Protein AF-A0AAD5SAJ4-F1 (afdb_monomer_lite)

Radius of gyration: 24.97 Å; chains: 1; bounding box: 48×43×78 Å

Organism: NCBI:txid64517

Structure (mmCIF, N/CA/C/O backbone):
data_AF-A0AAD5SAJ4-F1
#
_entry.id   AF-A0AAD5SAJ4-F1
#
loop_
_atom_site.group_PDB
_atom_site.id
_atom_site.type_symbol
_atom_site.label_atom_id
_atom_site.label_alt_id
_atom_site.label_comp_id
_atom_site.label_asym_id
_atom_site.label_entity_id
_atom_site.label_seq_id
_atom_site.pdbx_PDB_ins_code
_atom_site.Cartn_x
_atom_site.Cartn_y
_atom_site.Cartn_z
_atom_site.occupancy
_atom_site.B_iso_or_equiv
_atom_site.auth_seq_id
_atom_site.auth_comp_id
_atom_site.auth_asym_id
_atom_site.auth_atom_id
_atom_site.pdbx_PDB_model_num
ATOM 1 N N . ILE A 1 1 ? -17.445 14.679 23.478 1.00 58.97 1 ILE A N 1
ATOM 2 C CA . ILE A 1 1 ? -16.283 13.967 22.905 1.00 58.97 1 ILE A CA 1
ATOM 3 C C . ILE A 1 1 ? -15.041 14.657 23.450 1.00 58.97 1 ILE A C 1
ATOM 5 O O . ILE A 1 1 ? -14.960 15.868 23.311 1.00 58.97 1 ILE A O 1
ATOM 9 N N . HIS A 1 2 ? -14.178 13.936 24.166 1.00 66.56 2 HIS A N 1
ATOM 10 C CA . HIS A 1 2 ? -12.975 14.497 24.807 1.00 66.56 2 HIS A CA 1
ATOM 11 C C . HIS A 1 2 ? -11.672 13.941 24.206 1.00 66.56 2 HIS A C 1
ATOM 13 O O . HIS A 1 2 ? -10.620 14.553 24.360 1.00 66.56 2 HIS A O 1
ATOM 19 N N . THR A 1 3 ? -11.752 12.827 23.471 1.00 73.56 3 THR A N 1
ATOM 20 C CA . THR A 1 3 ? -10.596 12.125 22.908 1.00 73.56 3 THR A CA 1
ATOM 21 C C . THR A 1 3 ? -10.865 11.754 21.453 1.00 73.56 3 THR A C 1
ATOM 23 O O . THR A 1 3 ? -11.932 11.222 21.146 1.00 73.56 3 THR A O 1
ATOM 26 N N . PHE A 1 4 ? -9.896 12.020 20.580 1.00 74.31 4 PHE A N 1
ATOM 27 C CA . PHE A 1 4 ? -9.856 11.594 19.184 1.00 74.31 4 PHE A CA 1
ATOM 28 C C . PHE A 1 4 ? -8.798 10.522 18.997 1.00 74.31 4 PHE A C 1
ATOM 30 O O . PHE A 1 4 ? -7.681 10.661 19.489 1.00 74.31 4 PHE A O 1
ATOM 37 N N . LEU A 1 5 ? -9.146 9.482 18.249 1.00 76.75 5 LEU A N 1
ATOM 38 C CA . LEU A 1 5 ? -8.196 8.497 17.755 1.00 76.75 5 LEU A CA 1
ATOM 39 C C . LEU A 1 5 ? -7.930 8.814 16.288 1.00 76.75 5 LEU A C 1
ATOM 41 O O . LEU A 1 5 ? -8.859 8.810 15.480 1.00 76.75 5 LEU A O 1
ATOM 45 N N . LEU A 1 6 ? -6.683 9.125 15.955 1.00 78.38 6 LEU A N 1
ATOM 46 C CA . LEU A 1 6 ? -6.290 9.455 14.591 1.00 78.38 6 LEU A CA 1
ATOM 47 C C . LEU A 1 6 ? -5.577 8.257 13.963 1.00 78.38 6 LEU A C 1
ATOM 49 O O . LEU A 1 6 ? -4.628 7.730 14.543 1.00 78.38 6 LEU A O 1
ATOM 53 N N . THR A 1 7 ? -6.030 7.838 12.777 1.00 79.19 7 THR A N 1
ATOM 54 C CA . THR A 1 7 ? -5.381 6.752 12.027 1.00 79.19 7 THR A CA 1
ATOM 55 C C . THR A 1 7 ? -4.046 7.214 11.458 1.00 79.19 7 THR A C 1
ATOM 57 O O . THR A 1 7 ? -3.067 6.504 11.609 1.00 79.19 7 THR A O 1
ATOM 60 N N . HIS A 1 8 ? -3.992 8.390 10.829 1.00 76.69 8 HIS A N 1
ATOM 61 C CA . HIS A 1 8 ? -2.785 8.986 10.251 1.00 76.69 8 HIS A CA 1
ATOM 62 C C . HIS A 1 8 ? -3.009 10.470 9.916 1.00 76.69 8 HIS A C 1
ATOM 64 O O . HIS A 1 8 ? -4.127 10.984 10.016 1.00 76.69 8 HIS A O 1
ATOM 70 N N . TRP A 1 9 ? -1.954 11.146 9.457 1.00 69.94 9 TRP A N 1
ATOM 71 C CA . TRP A 1 9 ? -2.056 12.424 8.753 1.00 69.94 9 TRP A CA 1
ATOM 72 C C . TRP A 1 9 ? -1.042 12.528 7.601 1.00 69.94 9 TRP A C 1
ATOM 74 O O . TRP A 1 9 ? -0.062 11.781 7.541 1.00 69.94 9 TRP A O 1
ATOM 84 N N . HIS A 1 10 ? -1.265 13.469 6.684 1.00 63.59 10 HIS A N 1
ATOM 85 C CA . HIS A 1 10 ? -0.324 13.781 5.608 1.00 63.59 10 HIS A CA 1
ATOM 86 C C . HIS A 1 10 ? 0.378 15.118 5.858 1.00 63.59 10 HIS A C 1
ATOM 88 O O . HIS A 1 10 ? -0.249 16.089 6.289 1.00 63.59 10 HIS A O 1
ATOM 94 N N . GLU A 1 11 ? 1.665 15.176 5.518 1.00 52.91 11 GLU A N 1
ATOM 95 C CA . GLU A 1 11 ? 2.401 16.431 5.357 1.00 52.91 11 GLU A CA 1
ATOM 96 C C . GLU A 1 11 ? 1.886 17.126 4.082 1.00 52.91 11 GLU A C 1
ATOM 98 O O . GLU A 1 11 ? 1.859 16.541 2.997 1.00 52.91 11 GLU A O 1
ATOM 103 N N . GLY A 1 12 ? 1.369 18.349 4.209 1.00 43.25 12 GLY A N 1
ATOM 104 C CA . GLY A 1 12 ? 0.718 19.044 3.099 1.00 43.25 12 GLY A CA 1
ATOM 105 C C . GLY A 1 12 ? 1.723 19.612 2.096 1.00 43.25 12 GLY A C 1
ATOM 106 O O . GLY A 1 12 ? 2.459 20.537 2.421 1.00 43.25 12 GLY A O 1
ATOM 107 N N . VAL A 1 13 ? 1.689 19.161 0.839 1.00 32.97 13 VAL A N 1
ATOM 108 C CA . VAL A 1 13 ? 2.261 19.928 -0.284 1.00 32.97 13 VAL A CA 1
ATOM 109 C C . VAL A 1 13 ? 1.241 20.978 -0.698 1.00 32.97 13 VAL A C 1
ATOM 111 O O . VAL A 1 13 ? 0.397 20.719 -1.548 1.00 32.97 13 VAL A O 1
ATOM 114 N N . MET A 1 14 ? 1.278 22.122 -0.008 1.00 31.77 14 MET A N 1
ATOM 115 C CA . MET A 1 14 ? 0.859 23.464 -0.450 1.00 31.77 14 MET A CA 1
ATOM 116 C C . MET A 1 14 ? 0.796 24.390 0.775 1.00 31.77 14 MET A C 1
ATOM 118 O O . MET A 1 14 ? -0.250 24.550 1.395 1.00 31.77 14 MET A O 1
ATOM 122 N N . SER A 1 15 ? 1.911 25.037 1.122 1.00 30.31 15 SER A N 1
ATOM 123 C CA . SER A 1 15 ? 1.937 26.096 2.138 1.00 30.31 15 SER A CA 1
ATOM 124 C C . SER A 1 15 ? 2.431 27.416 1.539 1.00 30.31 15 SER A C 1
ATOM 126 O O . SER A 1 15 ? 3.562 27.843 1.755 1.00 30.31 15 SER A O 1
ATOM 128 N N . THR A 1 16 ? 1.563 28.100 0.795 1.00 29.91 16 THR A N 1
ATOM 129 C CA . THR A 1 16 ? 1.601 29.577 0.737 1.00 29.91 16 THR A CA 1
ATOM 130 C C . THR A 1 16 ? 0.361 30.220 1.358 1.00 29.91 16 THR A C 1
ATOM 132 O O . THR A 1 16 ? 0.212 31.434 1.314 1.00 29.91 16 THR A O 1
ATOM 135 N N . ALA A 1 17 ? -0.503 29.439 2.008 1.00 30.20 17 ALA A N 1
ATOM 136 C CA . ALA A 1 17 ? -1.511 29.936 2.937 1.00 30.20 17 ALA A CA 1
ATOM 137 C C . ALA A 1 17 ? -1.818 28.813 3.938 1.00 30.20 17 ALA A C 1
ATOM 139 O O . ALA A 1 17 ? -2.090 27.694 3.519 1.00 30.20 17 ALA A O 1
ATOM 140 N N . GLY A 1 18 ? -1.677 29.093 5.236 1.00 34.75 18 GLY A N 1
ATOM 141 C CA . GLY A 1 18 ? -1.646 28.108 6.321 1.00 34.75 18 GLY A CA 1
ATOM 142 C C . GLY A 1 18 ? -2.677 26.977 6.228 1.00 34.75 18 GLY A C 1
ATOM 143 O O . GLY A 1 18 ? -3.872 27.216 6.075 1.00 34.75 18 GLY A O 1
ATOM 144 N N . GLY A 1 19 ? -2.188 25.745 6.372 1.00 33.31 19 GLY A N 1
ATOM 145 C CA . GLY A 1 19 ? -3.019 24.547 6.371 1.00 33.31 19 GLY A CA 1
ATOM 146 C C . GLY A 1 19 ? -2.206 23.258 6.437 1.00 33.31 19 GLY A C 1
ATOM 147 O O . GLY A 1 19 ? -2.388 22.377 5.604 1.00 33.31 19 GLY A O 1
ATOM 148 N N . HIS A 1 20 ? -1.307 23.121 7.415 1.00 46.06 20 HIS A N 1
ATOM 149 C CA . HIS A 1 20 ? -0.933 21.776 7.856 1.00 46.06 20 HIS A CA 1
ATOM 150 C C . HIS A 1 20 ? -2.178 21.173 8.530 1.00 46.06 20 HIS A C 1
ATOM 152 O O . HIS A 1 20 ? -2.941 21.905 9.157 1.00 46.06 20 HIS A O 1
ATOM 158 N N . HIS A 1 21 ? -2.442 19.875 8.349 1.00 48.72 21 HIS A N 1
ATOM 159 C CA . HIS A 1 21 ? -3.585 19.159 8.949 1.00 48.72 21 HIS A CA 1
ATOM 160 C C . HIS A 1 21 ? -4.979 19.335 8.302 1.00 48.72 21 HIS A C 1
ATOM 162 O O . HIS A 1 21 ? -5.945 19.057 8.993 1.00 48.72 21 HIS A O 1
ATOM 168 N N . SER A 1 22 ? -5.150 19.734 7.033 1.00 45.78 22 SER A N 1
ATOM 169 C CA . SER A 1 22 ? -6.455 20.161 6.446 1.00 45.78 22 SER A CA 1
ATOM 170 C C . SER A 1 22 ? -7.739 19.412 6.886 1.00 45.78 22 SER A C 1
ATOM 172 O O . SER A 1 22 ? -8.757 20.061 7.102 1.00 45.78 22 SER A O 1
ATOM 174 N N . GLY A 1 23 ? -7.721 18.088 7.091 1.00 48.78 23 GLY A N 1
ATOM 175 C CA . GLY A 1 23 ? -8.828 17.349 7.723 1.00 48.78 23 GLY A CA 1
ATOM 176 C C . GLY A 1 23 ? -8.887 17.478 9.256 1.00 48.78 23 GLY A C 1
ATOM 177 O O . GLY A 1 23 ? -9.878 17.951 9.813 1.00 48.78 23 GLY A O 1
ATOM 178 N N . ALA A 1 24 ? -7.821 17.080 9.955 1.00 50.88 24 ALA A N 1
ATOM 179 C CA . ALA A 1 24 ? -7.759 17.092 11.420 1.00 50.88 24 ALA A CA 1
ATOM 180 C C . ALA A 1 24 ? -7.815 18.514 12.011 1.00 50.88 24 ALA A C 1
ATOM 182 O O . ALA A 1 24 ? -8.532 18.750 12.974 1.00 50.88 24 ALA A O 1
ATOM 183 N N . GLY A 1 25 ? -7.125 19.479 11.405 1.00 53.34 25 GLY A N 1
ATOM 184 C CA . GLY A 1 25 ? -7.134 20.889 11.787 1.00 53.34 25 GLY A CA 1
ATOM 185 C C . GLY A 1 25 ? -8.502 21.545 11.604 1.00 53.34 25 GLY A C 1
ATOM 186 O O . GLY A 1 25 ? -8.915 22.316 12.465 1.00 53.34 25 GLY A O 1
ATOM 187 N N . HIS A 1 26 ? -9.249 21.200 10.548 1.00 52.94 26 HIS A N 1
ATOM 188 C CA . HIS A 1 26 ? -10.632 21.665 10.385 1.00 52.94 26 HIS A CA 1
ATOM 189 C C . HIS A 1 26 ? -11.567 21.070 11.440 1.00 52.94 26 HIS A C 1
ATOM 191 O O . HIS A 1 26 ? -12.379 21.803 11.991 1.00 52.94 26 HIS A O 1
ATOM 197 N N . ILE A 1 27 ? -11.440 19.777 11.761 1.00 55.78 27 ILE A N 1
ATOM 198 C CA . ILE A 1 27 ? -12.240 19.137 12.819 1.00 55.78 27 ILE A CA 1
ATOM 199 C C . ILE A 1 27 ? -11.917 19.756 14.183 1.00 55.78 27 ILE A C 1
ATOM 201 O O . ILE A 1 27 ? -12.827 20.128 14.917 1.00 55.78 27 ILE A O 1
ATOM 205 N N . LEU A 1 28 ? -10.632 19.921 14.505 1.00 58.41 28 LEU A N 1
ATOM 206 C CA . LEU A 1 28 ? -10.189 20.532 15.758 1.00 58.41 28 LEU A CA 1
ATOM 207 C C . LEU A 1 28 ? -10.683 21.977 15.881 1.00 58.41 28 LEU A C 1
ATOM 209 O O . LEU A 1 28 ? -11.219 22.344 16.922 1.00 58.41 28 LEU A O 1
ATOM 213 N N . ARG A 1 29 ? -10.581 22.769 14.807 1.00 59.25 29 ARG A N 1
ATOM 214 C CA . ARG A 1 29 ? -11.078 24.150 14.762 1.00 59.25 29 ARG A CA 1
ATOM 215 C C . ARG A 1 29 ? -12.600 24.227 14.866 1.00 59.25 29 ARG A C 1
ATOM 217 O O . ARG A 1 29 ? -13.103 25.002 15.666 1.00 59.25 29 ARG A O 1
ATOM 224 N N . PHE A 1 30 ? -13.331 23.402 14.118 1.00 55.12 30 PHE A N 1
ATOM 225 C CA . PHE A 1 30 ? -14.792 23.318 14.207 1.00 55.12 30 PHE A CA 1
ATOM 226 C C . PHE A 1 30 ? -15.251 22.976 15.628 1.00 55.12 30 PHE A C 1
ATOM 228 O O . PHE A 1 30 ? -16.253 23.493 16.110 1.00 55.12 30 PHE A O 1
ATOM 235 N N . MET A 1 31 ? -14.518 22.110 16.326 1.00 56.00 31 MET A N 1
ATOM 236 C CA . MET A 1 31 ? -14.856 21.731 17.693 1.00 56.00 31 MET A CA 1
ATOM 237 C C . MET A 1 31 ? -14.484 22.780 18.729 1.00 56.00 31 MET A C 1
ATOM 239 O O . MET A 1 31 ? -15.215 22.915 19.707 1.00 56.00 31 MET A O 1
ATOM 243 N N . ASP A 1 32 ? -13.396 23.514 18.517 1.00 61.28 32 ASP A N 1
ATOM 244 C CA . ASP A 1 32 ? -13.059 24.699 19.305 1.00 61.28 32 ASP A CA 1
ATOM 245 C C . ASP A 1 32 ? -14.164 25.762 19.151 1.00 61.28 32 ASP A C 1
ATOM 247 O O . ASP A 1 32 ? -14.693 26.265 20.138 1.00 61.28 32 ASP A O 1
ATOM 251 N N . GLU A 1 33 ? -14.637 25.982 17.918 1.00 60.03 33 GLU A N 1
ATOM 252 C CA . GLU A 1 33 ? -15.741 26.897 17.589 1.00 60.03 33 GLU A CA 1
ATOM 253 C C . GLU A 1 33 ? -17.107 26.431 18.147 1.00 60.03 33 GLU A C 1
ATOM 255 O O . GLU A 1 33 ? -17.916 27.255 18.574 1.00 60.03 33 GLU A O 1
ATOM 260 N N . MET A 1 34 ? -17.373 25.119 18.198 1.00 52.50 34 MET A N 1
ATOM 261 C CA . MET A 1 34 ? -18.601 24.532 18.772 1.00 52.50 34 MET A CA 1
ATOM 262 C C . MET A 1 34 ? -18.565 24.409 20.307 1.00 52.50 34 MET A C 1
ATOM 264 O O . MET A 1 34 ? -19.576 24.065 20.929 1.00 52.50 34 MET A O 1
ATOM 268 N N . SER A 1 35 ? -17.419 24.664 20.942 1.00 52.97 35 SER A N 1
ATOM 269 C CA . SER A 1 35 ? -17.247 24.560 22.391 1.00 52.97 35 SER A CA 1
ATOM 270 C C . SER A 1 35 ? -17.490 25.913 23.068 1.00 52.97 35 SER A C 1
ATOM 272 O O . SER A 1 35 ? -16.623 26.775 23.115 1.00 52.97 35 SER A O 1
ATOM 274 N N . THR A 1 36 ? -18.674 26.114 23.653 1.00 53.53 36 THR A N 1
ATOM 275 C CA . THR A 1 36 ? -18.947 27.287 24.510 1.00 53.53 36 THR A CA 1
ATOM 276 C C . THR A 1 36 ? -18.056 27.309 25.773 1.00 53.53 36 THR A C 1
ATOM 278 O O . THR A 1 36 ? -17.788 26.243 26.335 1.00 53.53 36 THR A O 1
ATOM 281 N N . PRO A 1 37 ? -17.642 28.487 26.291 1.00 57.34 37 PRO A N 1
ATOM 282 C CA . PRO A 1 37 ? -16.264 28.675 26.773 1.00 57.34 37 PRO A CA 1
ATOM 283 C C . PRO A 1 37 ? -15.945 28.398 28.253 1.00 57.34 37 PRO A C 1
ATOM 285 O O . PRO A 1 37 ? -14.891 28.827 28.709 1.00 57.34 37 PRO A O 1
ATOM 288 N N . LEU A 1 38 ? -16.780 27.736 29.058 1.00 52.94 38 LEU A N 1
ATOM 289 C CA . LEU A 1 38 ? -16.463 27.579 30.490 1.00 52.94 38 LEU A CA 1
ATOM 290 C C . LEU A 1 38 ? -16.511 26.113 30.945 1.00 52.94 38 LEU A C 1
ATOM 292 O O . LEU A 1 38 ? -17.581 25.550 31.144 1.00 52.94 38 LEU A O 1
ATOM 296 N N . ASN A 1 39 ? -15.326 25.532 31.171 1.00 55.34 39 ASN A N 1
ATOM 297 C CA . ASN A 1 39 ? -15.057 24.289 31.921 1.00 55.34 39 ASN A CA 1
ATOM 298 C C . ASN A 1 39 ? -15.175 22.921 31.217 1.00 55.34 39 ASN A C 1
ATOM 300 O O . ASN A 1 39 ? -15.565 21.948 31.866 1.00 55.34 39 ASN A O 1
ATOM 304 N N . LYS A 1 40 ? -14.743 22.763 29.955 1.00 57.00 40 LYS A N 1
ATOM 305 C CA . LYS A 1 40 ? -14.406 21.417 29.437 1.00 57.00 40 LYS A CA 1
ATOM 306 C C . LYS A 1 40 ? -12.894 21.213 29.282 1.00 57.00 40 LYS A C 1
ATOM 308 O O . LYS A 1 40 ? -12.212 22.124 28.821 1.00 57.00 40 LYS A O 1
ATOM 313 N N . PRO A 1 41 ? -12.368 20.038 29.680 1.00 61.03 41 PRO A N 1
ATOM 314 C CA . PRO A 1 41 ? -10.949 19.731 29.555 1.00 61.03 41 PRO A CA 1
ATOM 315 C C . PRO A 1 41 ? -10.528 19.678 28.071 1.00 61.03 41 PRO A C 1
ATOM 317 O O . PRO A 1 41 ? -11.357 19.322 27.224 1.00 61.03 41 PRO A O 1
ATOM 320 N N . PRO A 1 42 ? -9.265 20.024 27.750 1.00 64.44 42 PRO A N 1
ATOM 321 C CA . PRO A 1 42 ? -8.785 20.177 26.374 1.00 64.44 42 PRO A CA 1
ATOM 322 C C . PRO A 1 42 ? -8.947 18.886 25.571 1.00 64.44 42 PRO A C 1
ATOM 324 O O . PRO A 1 42 ? -8.726 17.799 26.101 1.00 64.44 42 PRO A O 1
ATOM 327 N N . ILE A 1 43 ? -9.318 18.995 24.293 1.00 68.00 43 ILE A N 1
ATOM 328 C CA . ILE A 1 43 ? -9.462 17.832 23.408 1.00 68.00 43 ILE A CA 1
ATOM 329 C C . ILE A 1 43 ? -8.115 17.102 23.311 1.00 68.00 43 ILE A C 1
ATOM 331 O O . ILE A 1 43 ? -7.098 17.698 22.952 1.00 68.00 43 ILE A O 1
ATOM 335 N N . GLN A 1 44 ? -8.118 15.807 23.624 1.00 74.00 44 GLN A N 1
ATOM 336 C CA . GLN A 1 44 ? -6.952 14.940 23.483 1.00 74.00 44 GLN A CA 1
ATOM 337 C C . GLN A 1 44 ? -6.955 14.272 22.112 1.00 74.00 44 GLN A C 1
ATOM 339 O O . GLN A 1 44 ? -7.971 13.716 21.693 1.00 74.00 44 GLN A O 1
ATOM 344 N N . VAL A 1 45 ? -5.814 14.273 21.429 1.00 74.19 45 VAL A N 1
ATOM 345 C CA . VAL A 1 45 ? -5.631 13.551 20.164 1.00 74.19 45 VAL A CA 1
ATOM 346 C C . VAL A 1 45 ? -4.625 12.436 20.396 1.00 74.19 45 VAL A C 1
ATOM 348 O O . VAL A 1 45 ? -3.482 12.709 20.742 1.00 74.19 45 VAL A O 1
ATOM 351 N N . LEU A 1 46 ? -5.036 11.184 20.216 1.00 79.56 46 LEU A N 1
ATOM 352 C CA . LEU A 1 46 ? -4.165 10.019 20.326 1.00 79.56 46 LEU A CA 1
ATOM 353 C C . LEU A 1 46 ? -3.774 9.538 18.923 1.00 79.56 46 LEU A C 1
ATOM 355 O O . LEU A 1 46 ? -4.652 9.238 18.110 1.00 79.56 46 LEU A O 1
ATOM 359 N N . LYS A 1 47 ? -2.469 9.448 18.639 1.00 81.25 47 LYS A N 1
ATOM 360 C CA . LYS A 1 47 ? -1.932 8.971 17.347 1.00 81.25 47 LYS A CA 1
ATOM 361 C C . LYS A 1 47 ? -0.636 8.179 17.518 1.00 81.25 47 LYS A C 1
ATOM 363 O O . LYS A 1 47 ? 0.050 8.353 18.520 1.00 81.25 47 LYS A O 1
ATOM 368 N N . LEU A 1 48 ? -0.264 7.335 16.556 1.00 83.19 48 LEU A N 1
ATOM 369 C CA . LEU A 1 48 ? 1.099 6.782 16.509 1.00 83.19 48 LEU A CA 1
ATOM 370 C C . LEU A 1 48 ? 2.077 7.834 15.974 1.00 83.19 48 LEU A C 1
ATOM 372 O O . LEU A 1 48 ? 1.664 8.660 15.169 1.00 83.19 48 LEU A O 1
ATOM 376 N N . PRO A 1 49 ? 3.347 7.847 16.403 1.00 79.25 49 PRO A N 1
ATOM 377 C CA . PRO A 1 49 ? 4.323 8.806 15.896 1.00 79.25 49 PRO A CA 1
ATOM 378 C C . PRO A 1 49 ? 4.768 8.466 14.466 1.00 79.25 49 PRO A C 1
ATOM 380 O O . PRO A 1 49 ? 4.972 7.299 14.123 1.00 79.25 49 PRO A O 1
ATOM 383 N N . ARG A 1 50 ? 4.985 9.497 13.650 1.00 74.19 50 ARG A N 1
ATOM 384 C CA . ARG A 1 50 ? 5.662 9.428 12.347 1.00 74.19 50 ARG A CA 1
ATOM 385 C C . ARG A 1 50 ? 7.173 9.567 12.561 1.00 74.19 50 ARG A C 1
ATOM 387 O O . ARG A 1 50 ? 7.606 10.205 13.515 1.00 74.19 50 ARG A O 1
ATOM 394 N N . LYS A 1 51 ? 8.010 9.006 11.678 1.00 63.59 51 LYS A N 1
ATOM 395 C CA . LYS A 1 51 ? 9.484 9.139 11.805 1.00 63.59 51 LYS A CA 1
ATOM 396 C C . LYS A 1 51 ? 9.969 10.593 11.747 1.00 63.59 51 LYS A C 1
ATOM 398 O O . LYS A 1 51 ? 11.014 10.896 12.311 1.00 63.59 51 LYS A O 1
ATOM 403 N N . THR A 1 52 ? 9.232 11.441 11.034 1.00 58.31 52 THR A N 1
ATOM 404 C CA . THR A 1 52 ? 9.503 12.870 10.848 1.00 58.31 52 THR A CA 1
ATOM 405 C C . THR A 1 52 ? 8.848 13.749 11.905 1.00 58.31 52 THR A C 1
ATOM 407 O O . THR A 1 52 ? 9.209 14.916 11.977 1.00 58.31 52 THR A O 1
ATOM 410 N N . ASP A 1 53 ? 7.948 13.210 12.743 1.00 57.38 53 ASP A N 1
ATOM 411 C CA . ASP A 1 53 ? 7.217 14.015 13.723 1.00 57.38 53 ASP A CA 1
ATOM 412 C C . ASP A 1 53 ? 8.217 14.680 14.684 1.00 57.38 53 ASP A C 1
ATOM 414 O O . ASP A 1 53 ? 8.815 14.035 15.552 1.00 57.38 53 ASP A O 1
ATOM 418 N N . THR A 1 54 ? 8.376 15.997 14.553 1.00 52.19 54 THR A N 1
ATOM 419 C CA . THR A 1 54 ? 8.998 16.818 15.591 1.00 52.19 54 THR A CA 1
ATOM 420 C C . THR A 1 54 ? 7.902 17.435 16.468 1.00 52.19 54 THR A C 1
ATOM 422 O O . THR A 1 54 ? 6.827 17.774 15.968 1.00 52.19 54 THR A O 1
ATOM 425 N N . PRO A 1 55 ? 8.128 17.646 17.782 1.00 47.59 55 PRO A N 1
ATOM 426 C CA . PRO A 1 55 ? 7.130 18.252 18.676 1.00 47.59 55 PRO A CA 1
ATOM 427 C C . PRO A 1 55 ? 6.612 19.634 18.225 1.00 47.59 55 PRO A C 1
ATOM 429 O O . PRO A 1 55 ? 5.592 20.098 18.723 1.00 47.59 55 PRO A O 1
ATOM 432 N N . SER A 1 56 ? 7.311 20.286 17.2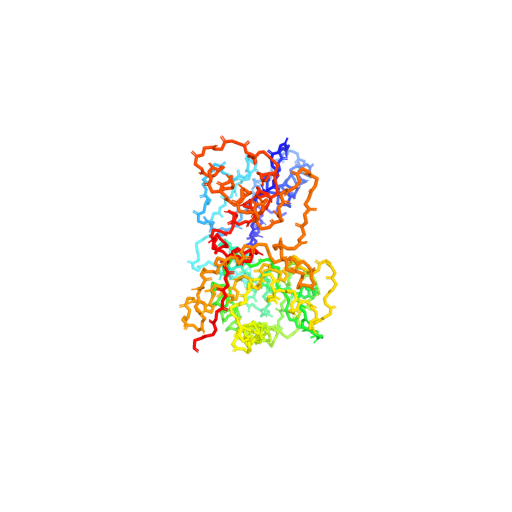90 1.00 46.78 56 SER A N 1
ATOM 433 C CA . SER A 1 56 ? 6.996 21.598 16.718 1.00 46.78 56 SER A CA 1
ATOM 434 C C . SER A 1 56 ? 5.956 21.563 15.583 1.00 46.78 56 SER A C 1
ATOM 436 O O . SER A 1 56 ? 5.498 22.626 15.169 1.00 46.78 56 SER A O 1
ATOM 438 N N . GLU A 1 57 ? 5.593 20.390 15.059 1.00 48.47 57 GLU A N 1
ATOM 439 C CA . GLU A 1 57 ? 4.679 20.239 13.908 1.00 48.47 57 GLU A CA 1
ATOM 440 C C . GLU A 1 57 ? 3.261 19.793 14.308 1.00 48.47 57 GLU A C 1
ATOM 442 O O . GLU A 1 57 ? 2.354 19.707 13.471 1.00 48.47 57 GLU A O 1
ATOM 447 N N . ALA A 1 58 ? 3.036 19.544 15.602 1.00 49.59 58 ALA A N 1
ATOM 448 C CA . ALA A 1 58 ? 1.705 19.308 16.144 1.00 49.59 58 ALA A CA 1
ATOM 449 C C . ALA A 1 58 ? 0.848 20.592 16.048 1.00 49.59 58 ALA A C 1
ATOM 451 O O . ALA A 1 58 ? 1.366 21.690 16.273 1.00 49.59 58 ALA A O 1
ATOM 452 N N . PRO A 1 59 ? -0.460 20.493 15.731 1.00 51.31 59 PRO A N 1
ATOM 453 C CA . PRO A 1 59 ? -1.339 21.655 15.691 1.00 51.31 59 PRO A CA 1
ATOM 454 C C . PRO A 1 59 ? -1.292 22.381 17.037 1.00 51.31 59 PRO A C 1
ATOM 456 O O . PRO A 1 59 ? -1.513 21.769 18.085 1.00 51.31 59 PRO A O 1
ATOM 459 N N . SER A 1 60 ? -1.043 23.691 16.998 1.00 48.75 60 SER A N 1
ATOM 460 C CA . SER A 1 60 ? -0.790 24.549 18.165 1.00 48.75 60 SER A CA 1
ATOM 461 C C . SER A 1 60 ? -1.939 24.587 19.190 1.00 48.75 60 SER A C 1
ATOM 463 O O . SER A 1 60 ? -1.760 25.109 20.285 1.00 48.75 60 SER A O 1
ATOM 465 N N . SER A 1 61 ? -3.110 24.044 18.841 1.00 45.03 61 SER A N 1
ATOM 466 C CA . SER A 1 61 ? -4.339 24.013 19.641 1.00 45.03 61 SER A CA 1
ATOM 467 C C . SER A 1 61 ? -4.724 22.623 20.177 1.00 45.03 61 SER A C 1
ATOM 469 O O . SER A 1 61 ? -5.827 22.460 20.694 1.00 45.03 61 SER A O 1
ATOM 471 N N . SER A 1 62 ? -3.856 21.605 20.080 1.00 53.62 62 SER A N 1
ATOM 472 C CA . SER A 1 62 ? -4.189 20.232 20.501 1.00 53.62 62 SER A CA 1
ATOM 473 C C . SER A 1 62 ? -3.148 19.598 21.427 1.00 53.62 62 SER A C 1
ATOM 475 O O . SER A 1 62 ? -1.952 19.635 21.150 1.00 53.62 62 SER A O 1
ATOM 477 N N . ASN A 1 63 ? -3.614 18.947 22.501 1.00 64.44 63 ASN A N 1
ATOM 478 C CA . ASN A 1 63 ? -2.789 18.030 23.289 1.00 64.44 63 ASN A CA 1
ATOM 479 C C . ASN A 1 63 ? -2.686 16.704 22.525 1.00 64.44 63 ASN A C 1
ATOM 481 O O . ASN A 1 63 ? -3.503 15.794 22.705 1.00 64.44 63 ASN A O 1
ATOM 485 N N . VAL A 1 64 ? -1.714 16.623 21.615 1.00 69.31 64 VAL A N 1
ATOM 486 C CA . VAL A 1 64 ? -1.384 15.380 20.912 1.00 69.31 64 VAL A CA 1
ATOM 487 C C . VAL A 1 64 ? -0.600 14.476 21.858 1.00 69.31 64 VAL A C 1
ATOM 489 O O . VAL A 1 64 ? 0.478 14.832 22.329 1.00 69.31 64 VAL A O 1
ATOM 492 N N . HIS A 1 65 ? -1.131 13.288 22.121 1.00 76.69 65 HIS A N 1
ATOM 493 C CA . HIS A 1 65 ? -0.458 12.242 22.872 1.00 76.69 65 HIS A CA 1
ATOM 494 C C . HIS A 1 65 ? -0.095 11.098 21.930 1.00 76.69 65 HIS A C 1
ATOM 496 O O . HIS A 1 65 ? -0.957 10.477 21.302 1.00 76.69 65 HIS A O 1
ATOM 502 N N . PHE A 1 66 ? 1.198 10.801 21.849 1.00 80.06 66 PHE A N 1
ATOM 503 C CA . PHE A 1 66 ? 1.667 9.669 21.069 1.00 80.06 66 PHE A CA 1
ATOM 504 C C . PHE A 1 66 ? 1.369 8.352 21.786 1.00 80.06 66 PHE A C 1
ATOM 506 O O . PHE A 1 66 ? 1.645 8.181 22.973 1.00 80.06 66 PHE A O 1
ATOM 513 N N . LEU A 1 67 ? 0.783 7.423 21.043 1.00 78.31 67 LEU A N 1
ATOM 514 C CA . LEU A 1 67 ? 0.484 6.068 21.473 1.00 78.31 67 LEU A CA 1
ATOM 515 C C . LEU A 1 67 ? 1.738 5.194 21.337 1.00 78.31 67 LEU A C 1
ATOM 517 O O . LEU A 1 67 ? 2.454 5.277 20.339 1.00 78.31 67 LEU A O 1
ATOM 521 N N . THR A 1 68 ? 1.953 4.300 22.303 1.00 74.94 68 THR A N 1
ATOM 522 C CA . THR A 1 68 ? 3.056 3.326 22.309 1.00 74.94 68 THR A CA 1
ATOM 523 C C . THR A 1 68 ? 2.488 1.907 22.228 1.00 74.94 68 THR A C 1
ATOM 525 O O . THR A 1 68 ? 1.974 1.404 23.218 1.00 74.94 68 THR A O 1
ATOM 528 N N . PRO A 1 69 ? 2.530 1.227 21.075 1.00 70.56 69 PRO A N 1
ATOM 529 C CA . PRO A 1 69 ? 2.032 -0.143 20.956 1.00 70.56 69 PRO A CA 1
ATOM 530 C C . PRO A 1 69 ? 2.813 -1.146 21.835 1.00 70.56 69 PRO A C 1
ATOM 532 O O . PRO A 1 69 ? 4.027 -0.996 21.969 1.00 70.56 69 PRO A O 1
ATOM 535 N N . PRO A 1 70 ? 2.176 -2.220 22.348 1.00 60.41 70 PRO A N 1
ATOM 536 C CA . PRO A 1 70 ? 0.750 -2.515 22.251 1.00 60.41 70 PRO A CA 1
ATOM 537 C C . PRO A 1 70 ? -0.050 -1.727 23.298 1.00 60.41 70 PRO A C 1
ATOM 539 O O . PRO A 1 70 ? 0.113 -1.932 24.496 1.00 60.41 70 PRO A O 1
ATOM 542 N N . ASN A 1 71 ? -0.970 -0.882 22.831 1.00 77.44 71 ASN A N 1
ATOM 543 C CA . ASN A 1 71 ? -1.903 -0.160 23.690 1.00 77.44 71 ASN A CA 1
ATOM 544 C C . ASN A 1 71 ? -3.330 -0.655 23.435 1.00 77.44 71 ASN A C 1
ATOM 546 O O . ASN A 1 71 ? -3.750 -0.832 22.287 1.00 77.44 71 ASN A O 1
ATOM 550 N N . LYS A 1 72 ? -4.071 -0.860 24.525 1.00 88.25 72 LYS A N 1
ATOM 551 C CA . LYS A 1 72 ? -5.516 -1.087 24.523 1.00 88.25 72 LYS A CA 1
ATOM 552 C C . LYS A 1 72 ? -6.192 0.106 25.182 1.00 88.25 72 LYS A C 1
ATOM 554 O O . LYS A 1 72 ? -5.719 0.597 26.204 1.00 88.25 72 LYS A O 1
ATOM 559 N N . ILE A 1 73 ? -7.294 0.551 24.601 1.00 86.25 73 ILE A N 1
ATOM 560 C CA . ILE A 1 73 ? -8.160 1.585 25.153 1.00 86.25 73 ILE A CA 1
ATOM 561 C C . ILE A 1 73 ? -9.475 0.908 25.505 1.00 86.25 73 ILE A C 1
ATOM 563 O O . ILE A 1 73 ? -10.112 0.316 24.641 1.00 86.25 73 ILE A O 1
ATOM 567 N N . GLN A 1 74 ? -9.867 0.984 26.772 1.00 87.62 74 GLN A N 1
ATOM 568 C CA . GLN A 1 74 ? -11.156 0.476 27.230 1.00 87.62 74 GLN A CA 1
ATOM 569 C C . GLN A 1 74 ? -12.116 1.634 27.464 1.00 87.62 74 GLN A C 1
ATOM 571 O O . GLN A 1 74 ? -11.708 2.715 27.902 1.00 87.62 74 GLN A O 1
ATOM 576 N N . THR A 1 75 ? -13.395 1.405 27.192 1.00 82.00 75 THR A N 1
ATOM 577 C CA . THR A 1 75 ? -14.455 2.325 27.606 1.00 82.00 75 THR A CA 1
ATOM 578 C C . THR A 1 75 ? -14.506 2.432 29.140 1.00 82.00 75 THR A C 1
ATOM 580 O O . THR A 1 75 ? -14.090 1.506 29.844 1.00 82.00 75 THR A O 1
ATOM 583 N N . PRO A 1 76 ? -15.009 3.544 29.715 1.00 81.06 76 PRO A N 1
ATOM 584 C CA . PRO A 1 76 ? -15.066 3.720 31.173 1.00 81.06 76 PRO A CA 1
ATOM 585 C C . PRO A 1 76 ? -15.831 2.613 31.915 1.00 81.06 76 PRO A C 1
ATOM 587 O O . PRO A 1 76 ? -15.486 2.255 33.038 1.00 81.06 76 PRO A O 1
ATOM 590 N N . ASN A 1 77 ? -16.863 2.067 31.278 1.00 86.94 77 ASN A N 1
ATOM 591 C CA . ASN A 1 77 ? -17.676 0.950 31.753 1.00 86.94 77 ASN A CA 1
ATOM 592 C C . ASN A 1 77 ? -17.103 -0.433 31.384 1.00 86.94 77 ASN A C 1
ATOM 594 O O . ASN A 1 77 ? -17.667 -1.433 31.818 1.00 86.94 77 ASN A O 1
ATOM 598 N N . LYS A 1 78 ? -15.971 -0.493 30.665 1.00 85.50 78 LYS A N 1
ATOM 599 C CA . LYS A 1 78 ? -15.239 -1.715 30.285 1.00 85.50 78 LYS A CA 1
ATOM 600 C C . LYS A 1 78 ? -16.060 -2.718 29.467 1.00 85.50 78 LYS A C 1
ATOM 602 O O . LYS A 1 78 ? -15.829 -3.920 29.568 1.00 85.50 78 LYS A O 1
ATOM 607 N N . ASP A 1 79 ? -17.015 -2.226 28.690 1.00 89.25 79 ASP A N 1
ATOM 608 C CA . ASP A 1 79 ? -17.840 -3.031 27.783 1.00 89.25 79 ASP A CA 1
ATOM 609 C C . ASP A 1 79 ? -17.250 -3.153 26.370 1.00 89.25 79 ASP A C 1
ATOM 611 O O . ASP A 1 79 ? -17.686 -4.012 25.611 1.00 89.25 79 ASP A O 1
ATOM 615 N N . ALA A 1 80 ? -16.258 -2.327 26.030 1.00 87.31 80 ALA A N 1
ATOM 616 C CA . ALA A 1 80 ? -15.571 -2.360 24.750 1.00 87.31 80 ALA A CA 1
ATOM 617 C C . ALA A 1 80 ? -14.071 -2.076 24.903 1.00 87.31 80 ALA A C 1
ATOM 619 O O . ALA A 1 80 ? -13.644 -1.200 25.669 1.00 87.31 80 ALA A O 1
ATOM 620 N N . THR A 1 81 ? -13.276 -2.791 24.114 1.00 92.75 81 THR A N 1
ATOM 621 C CA . THR A 1 81 ? -11.820 -2.750 24.093 1.00 92.75 81 THR A CA 1
ATOM 622 C C . THR A 1 81 ? -11.340 -2.487 22.671 1.00 92.75 81 THR A C 1
ATOM 624 O O . THR A 1 81 ? -11.412 -3.336 21.785 1.00 92.75 81 THR A O 1
ATOM 627 N N . LEU A 1 82 ? -10.775 -1.299 22.460 1.00 90.00 82 LEU A N 1
ATOM 628 C CA . LEU A 1 82 ? -10.095 -0.927 21.226 1.00 90.00 82 LEU A CA 1
ATOM 629 C C . LEU A 1 82 ? -8.605 -1.226 21.347 1.00 90.00 82 LEU A C 1
ATOM 631 O O . LEU A 1 82 ? -7.866 -0.549 22.068 1.00 90.00 82 LEU A O 1
ATOM 635 N N . ARG A 1 83 ? -8.138 -2.225 20.606 1.00 92.31 83 ARG A N 1
ATOM 636 C CA . ARG A 1 83 ? -6.711 -2.503 20.453 1.00 92.31 83 ARG A CA 1
ATOM 637 C C . ARG A 1 83 ? -6.143 -1.689 19.297 1.00 92.31 83 ARG A C 1
ATOM 639 O O . ARG A 1 83 ? -6.668 -1.713 18.186 1.00 92.31 83 ARG A O 1
ATOM 646 N N . ILE A 1 84 ? -5.047 -0.988 19.561 1.00 92.00 84 ILE A N 1
ATOM 647 C CA . ILE A 1 84 ? -4.343 -0.185 18.558 1.00 92.00 84 ILE A CA 1
ATOM 648 C C . ILE A 1 84 ? -3.370 -1.087 17.799 1.00 92.00 84 ILE A C 1
ATOM 650 O O . ILE A 1 84 ? -2.503 -1.722 18.406 1.00 92.00 84 ILE A O 1
ATOM 654 N N . ILE A 1 85 ? -3.500 -1.125 16.474 1.00 92.81 85 ILE A N 1
ATOM 655 C CA . ILE A 1 85 ? -2.689 -1.952 15.582 1.00 92.81 85 ILE A CA 1
ATOM 656 C C . ILE A 1 85 ? -1.880 -1.040 14.661 1.00 92.81 85 ILE A C 1
ATOM 658 O O . ILE A 1 85 ? -2.462 -0.408 13.779 1.00 92.81 85 ILE A O 1
ATOM 662 N N . PRO A 1 86 ? -0.547 -0.967 14.814 1.00 93.12 86 PRO A N 1
ATOM 663 C CA . PRO A 1 86 ? 0.297 -0.313 13.823 1.00 93.12 86 PRO A CA 1
ATOM 664 C C . PRO A 1 86 ? 0.119 -0.980 12.461 1.00 93.12 86 PRO A C 1
ATOM 666 O O . PRO A 1 86 ? 0.314 -2.190 12.334 1.00 93.12 86 PRO A O 1
ATOM 669 N N . ALA A 1 87 ? -0.234 -0.190 11.452 1.00 92.31 87 ALA A N 1
ATOM 670 C CA . ALA A 1 87 ? -0.460 -0.653 10.090 1.00 92.31 87 ALA A CA 1
ATOM 671 C C . ALA A 1 87 ? 0.305 0.217 9.073 1.00 92.31 87 ALA A C 1
ATOM 673 O O . ALA A 1 87 ? -0.296 0.737 8.130 1.00 92.31 87 ALA A O 1
ATOM 674 N N . PRO A 1 88 ? 1.637 0.387 9.232 1.00 91.12 88 PRO A N 1
ATOM 675 C CA . PRO A 1 88 ? 2.416 1.251 8.359 1.00 91.12 88 PRO A CA 1
ATOM 676 C C . PRO A 1 88 ? 2.376 0.775 6.905 1.00 91.12 88 PRO A C 1
ATOM 678 O O . PRO A 1 88 ? 2.256 -0.418 6.617 1.00 91.12 88 PRO A O 1
ATOM 681 N N . GLY A 1 89 ? 2.526 1.711 5.978 1.00 87.12 89 GLY A N 1
ATOM 682 C CA . GLY A 1 89 ? 2.561 1.432 4.546 1.00 87.12 89 GLY A CA 1
ATOM 683 C C . GLY A 1 89 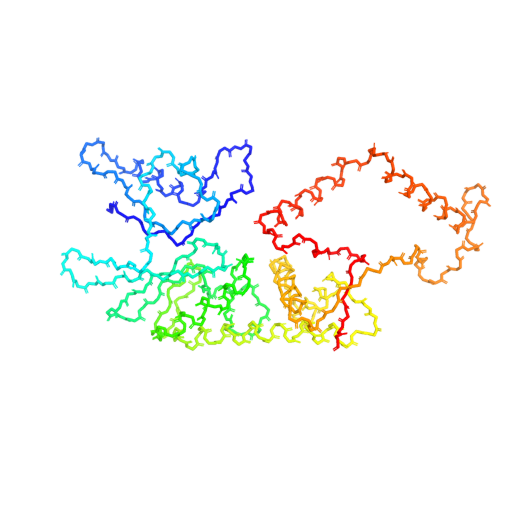? 1.814 2.486 3.752 1.00 87.12 89 GLY A C 1
ATOM 684 O O . GLY A 1 89 ? 2.410 3.091 2.873 1.00 87.12 89 GLY A O 1
ATOM 685 N N . HIS A 1 90 ? 0.554 2.761 4.105 1.00 83.25 90 HIS A N 1
ATOM 686 C CA . HIS A 1 90 ? -0.165 3.940 3.601 1.00 83.25 90 HIS A CA 1
ATOM 687 C C . HIS A 1 90 ? 0.427 5.244 4.147 1.00 83.25 90 HIS A C 1
ATOM 689 O O . HIS A 1 90 ? 0.499 6.234 3.438 1.00 83.25 90 HIS A O 1
ATOM 695 N N . SER A 1 91 ? 0.860 5.232 5.402 1.00 80.62 91 SER A N 1
ATOM 696 C CA . SER A 1 91 ? 1.778 6.209 5.974 1.00 80.62 91 SER A CA 1
ATOM 697 C C . SER A 1 91 ? 2.622 5.511 7.034 1.00 80.62 91 SER A C 1
ATOM 699 O O . SER A 1 91 ? 2.284 4.405 7.473 1.00 80.62 91 SER A O 1
ATOM 701 N N . SER A 1 92 ? 3.743 6.102 7.443 1.00 84.06 92 SER A N 1
ATOM 702 C CA . SER A 1 92 ? 4.574 5.495 8.498 1.00 84.06 92 SER A CA 1
ATOM 703 C C . SER A 1 92 ? 3.944 5.533 9.900 1.00 84.06 92 SER A C 1
ATOM 705 O O . SER A 1 92 ? 4.286 4.686 10.723 1.00 84.06 92 SER A O 1
ATOM 707 N N . ASP A 1 93 ? 3.012 6.457 10.152 1.00 84.94 93 ASP A N 1
ATOM 708 C CA . ASP A 1 93 ? 2.275 6.612 11.415 1.00 84.94 93 ASP A CA 1
ATOM 709 C C . ASP A 1 93 ? 0.891 5.949 11.416 1.00 84.94 93 ASP A C 1
ATOM 711 O O . ASP A 1 93 ? 0.122 6.135 12.357 1.00 84.94 93 ASP A O 1
ATOM 715 N N . HIS A 1 94 ? 0.555 5.183 10.373 1.00 89.19 94 HIS A N 1
ATOM 716 C CA . HIS A 1 94 ? -0.790 4.639 10.234 1.00 89.19 94 HIS A CA 1
ATOM 717 C C . HIS A 1 94 ? -1.136 3.625 11.334 1.00 89.19 94 HIS A C 1
ATOM 719 O O . HIS A 1 94 ? -0.390 2.673 11.596 1.00 89.19 94 HIS A O 1
ATOM 725 N N . ALA A 1 95 ? -2.297 3.821 11.955 1.00 90.50 95 ALA A N 1
ATOM 726 C CA . ALA A 1 95 ? -2.904 2.930 12.929 1.00 90.50 95 ALA A CA 1
ATOM 727 C C . ALA A 1 95 ? -4.284 2.455 12.460 1.00 90.50 95 ALA A C 1
ATOM 729 O O . ALA A 1 95 ? -5.135 3.253 12.061 1.00 90.50 95 ALA A O 1
ATOM 730 N N . CYS A 1 96 ? -4.532 1.156 12.605 1.00 91.56 96 CYS A N 1
ATOM 731 C CA . CYS A 1 96 ? -5.873 0.585 12.612 1.00 91.56 96 CYS A CA 1
ATOM 732 C C . CYS A 1 96 ? -6.344 0.368 14.056 1.00 91.56 96 CYS A C 1
ATOM 734 O O . CYS A 1 96 ? -5.532 0.178 14.968 1.00 91.56 96 CYS A O 1
ATOM 736 N N . PHE A 1 97 ? -7.659 0.332 14.260 1.00 90.44 97 PHE A N 1
ATOM 737 C CA . PHE A 1 97 ? -8.258 0.059 15.567 1.00 90.44 97 PHE A CA 1
ATOM 738 C C . PHE A 1 97 ? -9.119 -1.193 15.484 1.00 90.44 97 PHE A C 1
ATOM 740 O O . PHE A 1 97 ? -9.995 -1.290 14.630 1.00 90.44 97 PHE A O 1
ATOM 747 N N . TYR A 1 98 ? -8.855 -2.157 16.358 1.00 93.81 98 TYR A N 1
ATOM 748 C CA . TYR A 1 98 ? -9.586 -3.416 16.410 1.00 93.81 98 TYR A CA 1
ATOM 749 C C . TYR A 1 98 ? -10.484 -3.438 17.643 1.00 93.81 98 TYR A C 1
ATOM 751 O O . TYR A 1 98 ? -9.976 -3.369 18.764 1.00 93.81 98 TYR A O 1
ATOM 759 N N . LEU A 1 99 ? -11.795 -3.510 17.430 1.00 92.75 99 LEU A N 1
ATOM 760 C CA . LEU A 1 99 ? -12.789 -3.695 18.480 1.00 92.75 99 LEU A CA 1
ATOM 761 C C . LEU A 1 99 ? -12.884 -5.190 18.791 1.00 92.75 99 LEU A C 1
ATOM 763 O O . LEU A 1 99 ? -13.408 -5.959 17.983 1.00 92.75 99 LEU A O 1
ATOM 767 N N . GLU A 1 100 ? -12.323 -5.593 19.932 1.00 93.56 100 GLU A N 1
ATOM 768 C CA . GLU A 1 100 ? -12.115 -7.007 20.267 1.00 93.56 100 GLU A CA 1
ATOM 769 C C . GLU A 1 100 ? -13.424 -7.767 20.491 1.00 93.56 100 GLU A C 1
ATOM 771 O O . GLU A 1 100 ? -13.511 -8.936 20.141 1.00 93.56 100 GLU A O 1
ATOM 776 N N . GLU A 1 101 ? -14.444 -7.116 21.044 1.00 93.12 101 GLU A N 1
ATOM 777 C CA . GLU A 1 101 ? -15.704 -7.763 21.410 1.00 93.12 101 GLU A CA 1
ATOM 778 C C . GLU A 1 101 ? -16.606 -8.079 20.203 1.00 93.12 101 GLU A C 1
ATOM 780 O O . GLU A 1 101 ? -17.469 -8.950 20.302 1.00 93.12 101 GLU A O 1
ATOM 785 N N . GLU A 1 102 ? -16.418 -7.397 19.067 1.00 90.12 102 GLU A N 1
ATOM 786 C CA . GLU A 1 102 ? -17.281 -7.537 17.879 1.00 90.12 102 GLU A CA 1
ATOM 787 C C . GLU A 1 102 ? -16.554 -8.042 16.620 1.00 90.12 102 GLU A C 1
ATOM 789 O O . GLU A 1 102 ? -17.178 -8.190 15.557 1.00 90.12 102 GLU A O 1
ATOM 794 N N . ASP A 1 103 ? -15.246 -8.287 16.736 1.00 93.75 103 ASP A N 1
ATOM 795 C CA . ASP A 1 103 ? -14.327 -8.612 15.642 1.00 93.75 103 ASP A CA 1
ATOM 796 C C . ASP A 1 103 ? -14.381 -7.598 14.486 1.00 93.75 103 ASP A C 1
ATOM 798 O O . ASP A 1 103 ? -14.387 -7.951 13.300 1.00 93.75 103 ASP A O 1
ATOM 802 N N . ILE A 1 104 ? -14.449 -6.309 14.841 1.00 92.00 104 ILE A N 1
ATOM 803 C CA . ILE A 1 104 ? -14.533 -5.198 13.888 1.00 92.00 104 ILE A CA 1
ATOM 804 C C . ILE A 1 104 ? -13.180 -4.505 13.769 1.00 92.00 104 ILE A C 1
ATOM 806 O O . ILE A 1 104 ? -12.609 -4.030 14.750 1.00 92.00 104 ILE A O 1
ATOM 810 N N . LEU A 1 105 ? -12.694 -4.377 12.537 1.00 93.12 105 LEU A N 1
ATOM 811 C CA . LEU A 1 105 ? -11.497 -3.616 12.213 1.00 93.12 105 LEU A CA 1
ATOM 812 C C . LEU A 1 105 ? -11.864 -2.258 11.612 1.00 93.12 105 LEU A C 1
ATOM 814 O O . LEU A 1 105 ? -12.368 -2.181 10.497 1.00 93.12 105 LEU A O 1
ATOM 818 N N . ILE A 1 106 ? -11.524 -1.175 12.298 1.00 90.62 106 ILE A N 1
ATOM 819 C CA . ILE A 1 106 ? -11.517 0.174 11.729 1.00 90.62 106 ILE A CA 1
ATOM 820 C C . ILE A 1 106 ? -10.164 0.367 11.043 1.00 90.62 106 ILE A C 1
ATOM 822 O O . ILE A 1 106 ? -9.141 0.560 11.706 1.00 90.62 106 ILE A O 1
ATOM 826 N N . SER A 1 107 ? -10.145 0.264 9.714 1.00 86.88 107 SER A N 1
ATOM 827 C CA . SER A 1 107 ? -8.904 0.201 8.931 1.00 86.88 107 SER A CA 1
ATOM 828 C C . SER A 1 107 ? -8.387 1.556 8.460 1.00 86.88 107 SER A C 1
ATOM 830 O O . SER A 1 107 ? -7.261 1.629 7.969 1.00 86.88 107 SER A O 1
ATOM 832 N N . GLY A 1 108 ? -9.193 2.620 8.551 1.00 86.12 108 GLY A N 1
ATOM 833 C CA . GLY A 1 108 ? -8.867 3.900 7.916 1.00 86.12 108 GLY A CA 1
ATOM 834 C C . GLY A 1 108 ? -8.461 3.685 6.455 1.00 86.12 108 GLY A C 1
ATOM 835 O O . GLY A 1 108 ? -9.125 2.944 5.734 1.00 86.12 108 GLY A O 1
ATOM 836 N N . ASP A 1 109 ? -7.328 4.259 6.062 1.00 82.00 109 ASP A N 1
ATOM 837 C CA . ASP A 1 109 ? -6.813 4.177 4.689 1.00 82.00 109 ASP A CA 1
ATOM 838 C C . ASP A 1 109 ? -5.923 2.955 4.404 1.00 82.00 109 ASP A C 1
ATOM 840 O O . ASP A 1 109 ? -5.491 2.757 3.269 1.00 82.00 109 ASP A O 1
ATOM 844 N N . ALA A 1 110 ? -5.675 2.086 5.395 1.00 85.12 110 ALA A N 1
ATOM 845 C CA . ALA A 1 110 ? -4.924 0.851 5.158 1.00 85.12 110 ALA A CA 1
ATOM 846 C C . ALA A 1 110 ? -5.711 -0.134 4.276 1.00 85.12 110 ALA A C 1
ATOM 848 O O . ALA A 1 110 ? -5.117 -0.892 3.510 1.00 85.12 110 ALA A O 1
ATOM 849 N N . ILE A 1 111 ? -7.043 -0.126 4.365 1.00 85.31 111 ILE A N 1
ATOM 850 C CA . ILE A 1 111 ? -7.956 -0.927 3.540 1.00 85.31 111 ILE A CA 1
ATOM 851 C C . ILE A 1 111 ? -9.118 -0.018 3.142 1.00 85.31 111 ILE A C 1
ATOM 853 O O . ILE A 1 111 ? -9.726 0.595 4.015 1.00 85.31 111 ILE A O 1
ATOM 857 N N . SER A 1 112 ? -9.440 0.043 1.849 1.00 75.44 112 SER A N 1
ATOM 858 C CA . SER A 1 112 ? -10.577 0.792 1.311 1.00 75.44 112 SER A CA 1
ATOM 859 C C . SER A 1 112 ? -11.404 -0.084 0.366 1.00 75.44 112 SER A C 1
ATOM 861 O O . SER A 1 112 ? -10.909 -1.070 -0.193 1.00 75.44 112 SER A O 1
ATOM 863 N N . SER A 1 113 ? -12.680 0.267 0.211 1.00 68.50 113 SER A N 1
ATOM 864 C CA . SER A 1 113 ? -13.619 -0.320 -0.755 1.00 68.50 113 SER A CA 1
ATOM 865 C C . SER A 1 113 ? -13.934 0.596 -1.940 1.00 68.50 113 SER A C 1
ATOM 867 O O . SER A 1 113 ? -14.648 0.196 -2.856 1.00 68.50 113 SER A O 1
ATOM 869 N N . THR A 1 114 ? -13.355 1.803 -1.986 1.00 62.88 114 THR A N 1
ATOM 870 C CA . THR A 1 114 ? -13.496 2.734 -3.121 1.00 62.88 114 THR A CA 1
ATOM 871 C C . THR A 1 114 ? -12.554 2.372 -4.271 1.00 62.88 114 THR A C 1
ATOM 873 O O . THR A 1 114 ? -11.341 2.433 -4.078 1.00 62.88 114 THR A O 1
ATOM 876 N N . PRO A 1 115 ? -13.030 2.059 -5.487 1.00 54.44 115 PRO A N 1
ATOM 877 C CA . PRO A 1 115 ? -12.194 1.486 -6.538 1.00 54.44 115 PRO A CA 1
ATOM 878 C C . PRO A 1 115 ? -11.178 2.482 -7.129 1.00 54.44 115 PRO A C 1
ATOM 880 O O . PRO A 1 115 ? -11.504 3.271 -8.013 1.00 54.44 115 PRO A O 1
ATOM 883 N N . TYR A 1 116 ? -9.922 2.420 -6.678 1.00 53.84 116 TYR A N 1
ATOM 884 C CA . TYR A 1 116 ? -8.801 3.203 -7.224 1.00 53.84 116 TYR A CA 1
ATOM 885 C C . TYR A 1 116 ? -7.806 2.386 -8.073 1.00 53.84 116 TYR A C 1
ATOM 887 O O . TYR A 1 116 ? -6.932 2.974 -8.712 1.00 53.84 116 TYR A O 1
ATOM 895 N N . THR A 1 117 ? -7.923 1.052 -8.110 1.00 49.84 117 THR A N 1
ATOM 896 C CA . THR A 1 117 ? -7.016 0.139 -8.835 1.00 49.84 117 THR A CA 1
ATOM 897 C C . THR A 1 117 ? -7.760 -0.758 -9.846 1.00 49.84 117 THR A C 1
ATOM 899 O O . THR A 1 117 ? -8.949 -1.005 -9.671 1.00 49.84 117 THR A O 1
ATOM 902 N N . PRO A 1 118 ? -7.079 -1.253 -10.904 1.00 47.31 118 PRO A N 1
ATOM 903 C CA . PRO A 1 118 ? -7.662 -1.732 -12.178 1.00 47.31 118 PRO A CA 1
ATOM 904 C C . PRO A 1 118 ? -8.367 -3.082 -12.157 1.00 47.31 118 PRO A C 1
ATOM 906 O O . PRO A 1 118 ? -8.696 -3.627 -13.212 1.00 47.31 118 PRO A O 1
ATOM 909 N N . THR A 1 119 ? -8.464 -3.719 -11.008 1.00 48.28 119 THR A N 1
ATOM 910 C CA . THR A 1 119 ? -8.898 -5.103 -10.946 1.00 48.28 119 THR A CA 1
ATOM 911 C C . THR A 1 119 ? -10.415 -5.137 -11.100 1.00 48.28 119 THR A C 1
ATOM 913 O O . THR A 1 119 ? -11.177 -4.735 -10.224 1.00 48.28 119 THR A O 1
ATOM 916 N N . SER A 1 120 ? -10.835 -5.551 -12.298 1.00 41.66 120 SER A N 1
ATOM 917 C CA . SER A 1 120 ? -12.217 -5.825 -12.678 1.00 41.66 120 SER A CA 1
ATOM 918 C C . SER A 1 120 ? -12.932 -6.581 -11.555 1.00 41.66 120 SER A C 1
ATOM 920 O O . SER A 1 120 ? -12.568 -7.714 -11.252 1.00 41.66 120 SER A O 1
ATOM 922 N N . THR A 1 121 ? -13.975 -5.958 -11.001 1.00 41.97 121 THR A N 1
ATOM 923 C CA . THR A 1 121 ? -14.887 -6.448 -9.948 1.00 41.97 121 THR A CA 1
ATOM 924 C C . THR A 1 121 ? -14.290 -6.558 -8.538 1.00 41.97 121 THR A C 1
ATOM 926 O O . THR A 1 121 ? -13.301 -7.248 -8.317 1.00 41.97 121 THR A O 1
ATOM 929 N N . ASN A 1 122 ? -14.932 -5.878 -7.575 1.00 46.22 122 ASN A N 1
ATOM 930 C CA . ASN A 1 122 ? -14.866 -6.097 -6.117 1.00 46.22 122 ASN A CA 1
ATOM 931 C C . ASN A 1 122 ? -13.479 -6.269 -5.481 1.00 46.22 122 ASN A C 1
ATOM 933 O O . ASN A 1 122 ? -13.349 -6.873 -4.417 1.00 46.22 122 ASN A O 1
ATOM 937 N N . THR A 1 123 ? -12.436 -5.762 -6.123 1.00 46.38 123 THR A N 1
ATOM 938 C CA . THR A 1 123 ? -11.080 -6.009 -5.670 1.00 46.38 123 THR A CA 1
ATOM 939 C C . THR A 1 123 ? -10.625 -4.877 -4.754 1.00 46.38 123 THR A C 1
ATOM 941 O O . THR A 1 123 ? -10.787 -3.716 -5.131 1.00 46.38 123 THR A O 1
ATOM 944 N N . PRO A 1 124 ? -10.033 -5.186 -3.587 1.00 49.59 124 PRO A N 1
ATOM 945 C CA . PRO A 1 124 ? -9.572 -4.181 -2.647 1.00 49.59 124 PRO A CA 1
ATOM 946 C C . PRO A 1 124 ? -8.601 -3.213 -3.287 1.00 49.59 124 PRO A C 1
ATOM 948 O O . PRO A 1 124 ? -7.647 -3.595 -3.968 1.00 49.59 124 PRO A O 1
ATOM 951 N N . THR A 1 125 ? -8.861 -1.945 -3.050 1.00 51.22 125 THR A N 1
ATOM 952 C CA . THR A 1 125 ? -8.154 -0.839 -3.664 1.00 51.22 125 THR A CA 1
ATOM 953 C C . THR A 1 125 ? -7.495 -0.036 -2.568 1.00 51.22 125 THR A C 1
ATOM 955 O O . THR A 1 125 ? -8.038 0.154 -1.476 1.00 51.22 125 THR A O 1
ATOM 958 N N . HIS A 1 126 ? -6.275 0.405 -2.842 1.00 52.81 126 HIS A N 1
ATOM 959 C CA . HIS A 1 126 ? -5.509 1.144 -1.857 1.00 52.81 126 HIS A CA 1
ATOM 960 C C . HIS A 1 126 ? -5.298 2.564 -2.327 1.00 52.81 126 HIS A C 1
ATOM 962 O O . HIS A 1 126 ? -4.837 2.825 -3.443 1.00 52.81 126 HIS A O 1
ATOM 968 N N . THR A 1 127 ? -5.645 3.457 -1.409 1.00 55.75 127 THR A N 1
ATOM 969 C CA . THR A 1 127 ? -5.104 4.796 -1.286 1.00 55.75 127 THR A CA 1
ATOM 970 C C . THR A 1 127 ? -3.577 4.730 -1.392 1.00 55.75 127 THR A C 1
ATOM 972 O O . THR A 1 127 ? -2.954 3.724 -1.059 1.00 55.75 127 THR A O 1
ATOM 975 N N . ILE A 1 128 ? -2.988 5.803 -1.911 1.00 66.81 128 ILE A N 1
ATOM 976 C CA . ILE A 1 128 ? -1.549 6.080 -2.023 1.00 66.81 128 ILE A CA 1
ATOM 977 C C . ILE A 1 128 ? -0.723 5.299 -0.981 1.00 66.81 128 ILE A C 1
ATOM 979 O O . ILE A 1 128 ? -0.924 5.468 0.215 1.00 66.81 128 ILE A O 1
ATOM 983 N N . ILE A 1 129 ? 0.189 4.436 -1.432 1.00 78.56 129 ILE A N 1
ATOM 984 C CA . ILE A 1 129 ? 1.070 3.649 -0.558 1.00 78.56 129 ILE A CA 1
ATOM 985 C C . ILE A 1 129 ? 2.429 4.345 -0.516 1.00 78.56 129 ILE A C 1
ATOM 987 O O . ILE A 1 129 ? 3.040 4.534 -1.568 1.00 78.56 129 ILE A O 1
ATOM 991 N N . GLU A 1 130 ? 2.898 4.696 0.682 1.00 78.19 130 GLU A N 1
ATOM 992 C CA . GLU A 1 130 ? 4.258 5.188 0.895 1.00 78.19 130 GLU A CA 1
ATOM 993 C C . GLU A 1 130 ? 5.259 4.042 0.805 1.00 78.19 130 GLU A C 1
ATOM 995 O O . GLU A 1 130 ? 6.170 4.138 0.004 1.00 78.19 130 GLU A O 1
ATOM 1000 N N . ASP A 1 131 ? 5.064 2.944 1.551 1.00 83.44 131 ASP A N 1
ATOM 1001 C CA . ASP A 1 131 ? 5.967 1.782 1.594 1.00 83.44 131 ASP A CA 1
ATOM 1002 C C . ASP A 1 131 ? 5.214 0.466 1.350 1.00 83.44 131 ASP A C 1
ATOM 1004 O O . ASP A 1 131 ? 4.514 -0.049 2.224 1.00 83.44 131 ASP A O 1
ATOM 1008 N N . LEU A 1 132 ? 5.408 -0.126 0.166 1.00 86.75 132 LEU A N 1
ATOM 1009 C CA . LEU A 1 132 ? 4.759 -1.380 -0.230 1.00 86.75 132 LEU A CA 1
ATOM 1010 C C . LEU A 1 132 ? 5.171 -2.584 0.635 1.00 86.75 132 LEU A C 1
ATOM 1012 O O . LEU A 1 132 ? 4.367 -3.490 0.849 1.00 86.75 132 LEU A O 1
ATOM 1016 N N . ASN A 1 133 ? 6.403 -2.638 1.143 1.00 89.69 133 ASN A N 1
ATOM 1017 C CA . ASN A 1 133 ? 6.842 -3.750 1.988 1.00 89.69 133 ASN A CA 1
ATOM 1018 C C . ASN A 1 133 ? 6.192 -3.682 3.368 1.00 89.69 133 ASN A C 1
ATOM 1020 O O . ASN A 1 133 ? 5.680 -4.698 3.850 1.00 89.69 133 ASN A O 1
ATOM 1024 N N . ALA A 1 134 ? 6.203 -2.495 3.979 1.00 90.19 134 ALA A N 1
ATOM 1025 C CA . ALA A 1 134 ? 5.505 -2.248 5.235 1.00 90.19 134 ALA A CA 1
ATOM 1026 C C . ALA A 1 134 ? 4.010 -2.530 5.070 1.00 90.19 134 ALA A C 1
ATOM 1028 O O . ALA A 1 134 ? 3.445 -3.292 5.850 1.00 90.19 134 ALA A O 1
ATOM 1029 N N . TYR A 1 135 ? 3.420 -2.043 3.978 1.00 91.38 135 TYR A N 1
ATOM 1030 C CA . TYR A 1 135 ? 2.018 -2.243 3.647 1.00 91.38 135 TYR A CA 1
ATOM 1031 C C . TYR A 1 135 ? 1.614 -3.724 3.584 1.00 91.38 135 TYR A C 1
ATOM 1033 O O . TYR A 1 135 ? 0.675 -4.153 4.254 1.00 91.38 135 TYR A O 1
ATOM 1041 N N . LEU A 1 136 ? 2.363 -4.548 2.841 1.00 92.44 136 LEU A N 1
ATOM 1042 C CA . LEU A 1 136 ? 2.097 -5.988 2.741 1.00 92.44 136 LEU A CA 1
ATOM 1043 C C . LEU A 1 136 ? 2.256 -6.713 4.084 1.00 92.44 136 LEU A C 1
ATOM 1045 O O . LEU A 1 136 ? 1.554 -7.689 4.348 1.00 92.44 136 LEU A O 1
ATOM 1049 N N . LYS A 1 137 ? 3.185 -6.265 4.935 1.00 94.56 137 LYS A N 1
ATOM 1050 C CA . LYS A 1 137 ? 3.351 -6.808 6.289 1.00 94.56 137 LYS A CA 1
ATOM 1051 C C . LYS A 1 137 ? 2.173 -6.420 7.187 1.00 94.56 137 LYS A C 1
ATOM 1053 O O . LYS A 1 137 ? 1.691 -7.264 7.943 1.00 94.56 137 LYS A O 1
ATOM 1058 N N . SER A 1 138 ? 1.698 -5.184 7.075 1.00 94.88 138 SER A N 1
ATOM 1059 C CA . SER A 1 138 ? 0.511 -4.687 7.769 1.00 94.88 138 SER A CA 1
ATOM 1060 C C . SER A 1 138 ? -0.726 -5.481 7.372 1.00 94.88 138 SER A C 1
ATOM 1062 O O . SER A 1 138 ? -1.380 -6.028 8.251 1.00 94.88 138 SER A O 1
ATOM 1064 N N . LEU A 1 139 ? -0.983 -5.682 6.076 1.00 94.25 139 LEU A N 1
ATOM 1065 C CA . LEU A 1 139 ? -2.106 -6.506 5.618 1.00 94.25 139 LEU A CA 1
ATOM 1066 C C . LEU A 1 139 ? -2.075 -7.929 6.189 1.00 94.25 139 LEU A C 1
ATOM 1068 O O . LEU A 1 139 ? -3.089 -8.392 6.693 1.00 94.25 139 LEU A O 1
ATOM 1072 N N . LYS A 1 140 ? -0.914 -8.595 6.203 1.00 95.62 140 LYS A N 1
ATOM 1073 C CA . LYS A 1 140 ? -0.774 -9.922 6.838 1.00 95.62 140 LYS A CA 1
ATOM 1074 C C . LYS A 1 140 ? -1.070 -9.902 8.337 1.00 95.62 140 LYS A C 1
ATOM 1076 O O . LYS A 1 140 ? -1.597 -10.866 8.876 1.00 95.62 140 LYS A O 1
ATOM 1081 N N . THR A 1 141 ? -0.709 -8.817 9.016 1.00 95.50 141 THR A N 1
ATOM 1082 C CA . THR A 1 141 ? -0.961 -8.652 10.454 1.00 95.50 141 THR A CA 1
ATOM 1083 C C . THR A 1 141 ? -2.453 -8.434 10.713 1.00 95.50 141 THR A C 1
ATOM 1085 O O . THR A 1 141 ? -2.996 -8.999 11.655 1.00 95.50 141 THR A O 1
ATOM 1088 N N . LEU A 1 142 ? -3.124 -7.659 9.855 1.00 95.06 142 LEU A N 1
ATOM 1089 C CA . LEU A 1 142 ? -4.567 -7.421 9.909 1.00 95.06 142 LEU A CA 1
ATOM 1090 C C . LEU A 1 142 ? -5.374 -8.679 9.552 1.00 95.06 142 LEU A C 1
ATOM 1092 O O . LEU A 1 142 ? -6.374 -8.957 10.204 1.00 95.06 142 LEU A O 1
ATOM 1096 N N . GLU A 1 143 ? -4.919 -9.473 8.578 1.00 95.19 143 GLU A N 1
ATOM 1097 C CA . GLU A 1 143 ? -5.523 -10.763 8.203 1.00 95.19 143 GLU A CA 1
ATOM 1098 C C . GLU A 1 143 ? -5.542 -11.742 9.386 1.00 95.19 143 GLU A C 1
ATOM 1100 O O . GLU A 1 143 ? -6.548 -12.400 9.636 1.00 95.19 143 GLU A O 1
ATOM 1105 N N . GLN A 1 144 ? -4.457 -11.781 10.169 1.00 96.25 144 GLN A N 1
ATOM 1106 C CA . GLN A 1 144 ? -4.331 -12.630 11.361 1.00 96.25 144 GLN A CA 1
ATOM 1107 C C . GLN A 1 144 ? -5.273 -12.240 12.506 1.00 96.25 144 GLN A C 1
ATOM 1109 O O . GLN A 1 144 ? -5.435 -13.025 13.438 1.00 96.25 144 GLN A O 1
ATOM 1114 N N . LEU A 1 145 ? -5.892 -11.056 12.453 1.00 95.00 145 LEU A N 1
ATOM 1115 C CA . LEU A 1 145 ? -6.940 -10.683 13.404 1.00 95.00 145 LEU A CA 1
ATOM 1116 C C . LEU A 1 145 ? -8.262 -11.395 13.112 1.00 95.00 145 LEU A C 1
ATOM 1118 O O . LEU A 1 145 ? -9.127 -11.401 13.973 1.00 95.00 145 LEU A O 1
ATOM 1122 N N . VAL A 1 146 ? -8.403 -11.988 11.920 1.00 96.19 146 VAL A N 1
ATOM 1123 C CA . VAL A 1 146 ? -9.626 -12.643 11.441 1.00 96.19 146 VAL A CA 1
ATOM 1124 C C . VAL A 1 146 ? -10.853 -11.723 11.596 1.00 96.19 146 VAL A C 1
ATOM 1126 O O . VAL A 1 146 ? -11.868 -12.139 12.152 1.00 96.19 146 VAL A O 1
ATOM 1129 N N . PRO A 1 147 ? -10.784 -10.453 11.136 1.00 93.94 147 PRO A N 1
ATOM 1130 C CA . PRO A 1 147 ? -11.873 -9.517 11.355 1.00 93.94 147 PRO A CA 1
ATOM 1131 C C . PRO A 1 147 ? -13.114 -9.997 10.612 1.00 93.94 147 PRO A C 1
ATOM 1133 O O . PRO A 1 147 ? -13.071 -10.275 9.409 1.00 93.94 147 PRO A O 1
ATOM 1136 N N . ARG A 1 148 ? -14.236 -10.040 11.324 1.00 93.38 148 ARG A N 1
ATOM 1137 C CA . ARG A 1 148 ? -15.536 -10.319 10.725 1.00 93.38 148 ARG A CA 1
ATOM 1138 C C . ARG A 1 148 ? -15.938 -9.169 9.811 1.00 93.38 148 ARG A C 1
ATOM 1140 O O . ARG A 1 148 ? -16.370 -9.408 8.695 1.00 93.38 148 ARG A O 1
ATOM 1147 N N . LEU A 1 149 ? -15.747 -7.926 10.253 1.00 89.44 149 LEU A N 1
ATOM 1148 C CA . LEU A 1 149 ? -16.158 -6.728 9.520 1.00 89.44 149 LEU A CA 1
ATOM 1149 C C . LEU A 1 149 ? -15.023 -5.701 9.469 1.00 89.44 149 LEU A C 1
ATOM 1151 O O . LEU A 1 149 ? -14.318 -5.499 10.456 1.00 89.44 149 LEU A O 1
ATOM 1155 N N . VAL A 1 150 ? -14.859 -5.028 8.327 1.00 87.50 150 VAL A N 1
ATOM 1156 C CA . VAL A 1 150 ? -13.924 -3.904 8.170 1.00 87.50 150 VAL A CA 1
ATOM 1157 C C . VAL A 1 150 ? -14.699 -2.614 7.900 1.00 87.50 150 VAL A C 1
ATOM 1159 O O . VAL A 1 150 ? -15.550 -2.554 7.011 1.00 87.50 150 VAL A O 1
ATOM 1162 N N . MET A 1 151 ? -14.385 -1.579 8.678 1.00 85.00 151 MET A N 1
ATOM 1163 C CA . MET A 1 151 ? -14.853 -0.206 8.515 1.00 85.00 151 MET A CA 1
ATOM 1164 C C . MET A 1 151 ? -13.723 0.638 7.907 1.00 85.00 151 MET A C 1
ATOM 1166 O O . MET A 1 151 ? -12.816 1.060 8.638 1.00 85.00 151 MET A O 1
ATOM 1170 N N . PRO A 1 152 ? -13.732 0.870 6.584 1.00 81.56 152 PRO A N 1
ATOM 1171 C CA . PRO A 1 152 ? -12.706 1.675 5.940 1.00 81.56 152 PRO A CA 1
ATOM 1172 C C . PRO A 1 152 ? -12.906 3.172 6.196 1.00 81.56 152 PRO A C 1
ATOM 1174 O O . PRO A 1 152 ? -13.999 3.624 6.529 1.00 81.56 152 PRO A O 1
ATOM 1177 N N . GLY A 1 153 ? -11.843 3.957 5.998 1.00 71.62 153 GLY A N 1
ATOM 1178 C CA . GLY A 1 153 ? -11.937 5.423 5.972 1.00 71.62 153 GLY A CA 1
ATOM 1179 C C . GLY A 1 153 ? -12.711 5.942 4.755 1.00 71.62 153 GLY A C 1
ATOM 1180 O O . GLY A 1 153 ? -13.328 7.005 4.810 1.00 71.62 153 GLY A O 1
ATOM 1181 N N . HIS A 1 154 ? -12.719 5.156 3.673 1.00 70.12 154 HIS A N 1
ATOM 1182 C CA . HIS A 1 154 ? -13.368 5.480 2.408 1.00 70.12 154 HIS A CA 1
ATOM 1183 C C . HIS A 1 154 ? -14.047 4.255 1.786 1.00 70.12 154 HIS A C 1
ATOM 1185 O O . HIS A 1 154 ? -13.443 3.177 1.708 1.00 70.12 154 HIS A O 1
ATOM 1191 N N . GLY A 1 155 ? -15.263 4.470 1.277 1.00 71.88 155 GLY A N 1
ATOM 1192 C CA . GLY A 1 155 ? -16.110 3.453 0.657 1.00 71.88 155 GLY A CA 1
ATOM 1193 C C . GLY A 1 155 ? -17.091 2.803 1.639 1.00 71.88 155 GLY A C 1
ATOM 1194 O O . GLY A 1 155 ? -17.297 3.288 2.750 1.00 71.88 155 GLY A O 1
ATOM 1195 N N . ASP A 1 156 ? -17.711 1.713 1.198 1.00 77.31 156 ASP A N 1
ATOM 1196 C CA . ASP A 1 156 ? -18.698 0.947 1.956 1.00 77.31 156 ASP A CA 1
ATOM 1197 C C . ASP A 1 156 ? -18.070 -0.003 2.990 1.00 77.31 156 ASP A C 1
ATOM 1199 O O . ASP A 1 156 ? -16.904 -0.399 2.885 1.00 77.31 156 ASP A O 1
ATOM 1203 N N . LEU A 1 157 ? -18.884 -0.416 3.967 1.00 79.69 157 LEU A N 1
ATOM 1204 C CA . LEU A 1 157 ? -18.550 -1.463 4.936 1.00 79.69 157 LEU A CA 1
ATOM 1205 C C . LEU A 1 157 ? -18.244 -2.799 4.249 1.00 79.69 157 LEU A C 1
ATOM 1207 O O . LEU A 1 157 ? -18.895 -3.186 3.280 1.00 79.69 157 LEU A O 1
ATOM 1211 N N . ILE A 1 158 ? -17.300 -3.549 4.814 1.00 83.69 158 ILE A N 1
ATOM 1212 C CA . ILE A 1 158 ? -16.855 -4.843 4.290 1.00 83.69 158 ILE A CA 1
ATOM 1213 C C . ILE A 1 158 ? -17.256 -5.933 5.289 1.00 83.69 158 ILE A C 1
ATOM 1215 O O . ILE A 1 158 ? -16.730 -5.973 6.397 1.00 83.69 158 ILE A O 1
ATOM 1219 N N . LEU A 1 159 ? -18.190 -6.810 4.909 1.00 84.19 159 LEU A N 1
ATOM 1220 C CA . LEU A 1 159 ? -18.794 -7.815 5.805 1.00 84.19 159 LEU A CA 1
ATOM 1221 C C . LEU A 1 159 ? -18.015 -9.133 5.932 1.00 84.19 159 LEU A C 1
ATOM 1223 O O . LEU A 1 159 ? -18.339 -9.927 6.807 1.00 84.19 159 LEU A O 1
ATOM 1227 N N . ASP A 1 160 ? -17.040 -9.375 5.057 1.00 88.19 160 ASP A N 1
ATOM 1228 C CA . ASP A 1 160 ? -16.122 -10.517 5.133 1.00 88.19 160 ASP A CA 1
ATOM 1229 C C . ASP A 1 160 ? -14.691 -9.976 5.189 1.00 88.19 160 ASP A C 1
ATOM 1231 O O . ASP A 1 160 ? -13.951 -9.944 4.201 1.00 88.19 160 ASP A O 1
ATOM 1235 N N . GLY A 1 161 ? -14.360 -9.408 6.350 1.00 90.38 161 GLY A N 1
ATOM 1236 C CA . GLY A 1 161 ? -13.144 -8.628 6.547 1.00 90.38 161 GLY A CA 1
ATOM 1237 C C . GLY A 1 161 ? -11.874 -9.410 6.231 1.00 90.38 161 GLY A C 1
ATOM 1238 O O . GLY A 1 161 ? -11.020 -8.935 5.481 1.00 90.38 161 GLY A O 1
ATOM 1239 N N . MET A 1 162 ? -11.767 -10.625 6.767 1.00 93.75 162 MET A N 1
ATOM 1240 C CA . MET A 1 162 ? -10.630 -11.512 6.533 1.00 93.75 162 MET A CA 1
ATOM 1241 C C . MET A 1 162 ? -10.480 -11.857 5.046 1.00 93.75 162 MET A C 1
ATOM 1243 O O . MET A 1 162 ? -9.406 -11.633 4.481 1.00 93.75 162 MET A O 1
ATOM 1247 N N . GLN A 1 163 ? -11.548 -12.316 4.381 1.00 91.94 163 GLN A N 1
ATOM 1248 C CA . GLN A 1 163 ? -11.477 -12.674 2.961 1.00 91.94 163 GLN A CA 1
ATOM 1249 C C . GLN A 1 163 ? -11.132 -11.464 2.088 1.00 91.94 163 GLN A C 1
ATOM 1251 O O . GLN A 1 163 ? -10.394 -11.584 1.104 1.00 91.94 163 GLN A O 1
ATOM 1256 N N . TYR A 1 164 ? -11.630 -10.282 2.449 1.00 89.81 164 TYR A N 1
ATOM 1257 C CA . TYR A 1 164 ? -11.314 -9.045 1.748 1.00 89.81 164 TYR A CA 1
ATOM 1258 C C . TYR A 1 164 ? -9.831 -8.684 1.877 1.00 89.81 164 TYR A C 1
ATOM 1260 O O . TYR A 1 164 ? -9.178 -8.394 0.876 1.00 89.81 164 TYR A O 1
ATOM 1268 N N . ILE A 1 165 ? -9.256 -8.777 3.079 1.00 92.06 165 ILE A N 1
ATOM 1269 C CA . ILE A 1 165 ? -7.819 -8.552 3.300 1.00 92.06 165 ILE A CA 1
ATOM 1270 C C . ILE A 1 165 ? -6.977 -9.569 2.519 1.00 92.06 165 ILE A C 1
ATOM 1272 O O . ILE A 1 165 ? -5.996 -9.194 1.871 1.00 92.06 165 ILE A O 1
ATOM 1276 N N . SER A 1 166 ? -7.387 -10.837 2.513 1.00 92.19 166 SER A N 1
ATOM 1277 C CA . SER A 1 166 ? -6.709 -11.885 1.746 1.00 92.19 166 SER A CA 1
ATOM 1278 C C . SER A 1 166 ? -6.724 -11.587 0.241 1.00 92.19 166 SER A C 1
ATOM 1280 O O . SER A 1 166 ? -5.705 -11.667 -0.452 1.00 92.19 166 SER A O 1
ATOM 1282 N N . SER A 1 167 ? -7.866 -11.119 -0.266 1.00 89.06 167 SER A N 1
ATOM 1283 C CA . SER A 1 167 ? -8.022 -10.688 -1.660 1.00 89.06 167 SER A CA 1
ATOM 1284 C C . SER A 1 167 ? -7.141 -9.474 -1.982 1.00 89.06 167 SER A C 1
ATOM 1286 O O . SER A 1 167 ? -6.578 -9.388 -3.076 1.00 89.06 167 SER A O 1
ATOM 1288 N N . ALA A 1 168 ? -6.946 -8.562 -1.024 1.00 86.88 168 ALA A N 1
ATOM 1289 C CA . ALA A 1 168 ? -6.067 -7.401 -1.167 1.00 86.88 168 ALA A CA 1
ATOM 1290 C C . ALA A 1 168 ? -4.604 -7.836 -1.342 1.00 86.88 168 ALA A C 1
ATOM 1292 O O . ALA A 1 168 ? -3.917 -7.401 -2.272 1.00 86.88 168 ALA A O 1
ATOM 1293 N N . LEU A 1 169 ? -4.148 -8.776 -0.506 1.00 89.50 169 LEU A N 1
ATOM 1294 C CA . LEU A 1 169 ? -2.825 -9.400 -0.611 1.00 89.50 169 LEU A CA 1
ATOM 1295 C C . LEU A 1 169 ? -2.630 -10.120 -1.956 1.00 89.50 169 LEU A C 1
ATOM 1297 O O . LEU A 1 169 ? -1.598 -9.948 -2.620 1.00 89.50 169 LEU A O 1
ATOM 1301 N N . GLY A 1 170 ? -3.627 -10.896 -2.390 1.00 89.75 170 GLY A N 1
ATOM 1302 C CA . GLY A 1 170 ? -3.616 -11.581 -3.687 1.00 89.75 170 GLY A CA 1
ATOM 1303 C C . GLY A 1 170 ? -3.530 -10.611 -4.869 1.00 89.75 170 GLY A C 1
ATOM 1304 O O . GLY A 1 170 ? -2.801 -10.848 -5.837 1.00 89.75 170 GLY A O 1
ATOM 1305 N N . SER A 1 171 ? -4.191 -9.462 -4.757 1.00 87.19 171 SER A N 1
ATOM 1306 C CA . SER A 1 171 ? -4.199 -8.425 -5.792 1.00 87.19 171 SER A CA 1
ATOM 1307 C C . SER A 1 171 ? -2.838 -7.761 -5.948 1.00 87.19 171 SER A C 1
ATOM 1309 O O . SER A 1 171 ? -2.369 -7.589 -7.072 1.00 87.19 171 SER A O 1
ATOM 1311 N N . GLN A 1 172 ? -2.136 -7.484 -4.843 1.00 88.50 172 GLN A N 1
ATOM 1312 C CA . GLN A 1 172 ? -0.754 -6.992 -4.907 1.00 88.50 172 GLN A CA 1
ATOM 1313 C C . GLN A 1 172 ? 0.193 -8.011 -5.556 1.00 88.50 172 GLN A C 1
ATOM 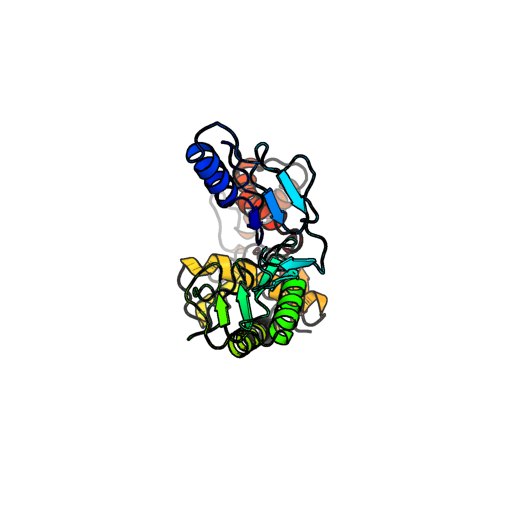1315 O O . GLN A 1 172 ? 1.071 -7.637 -6.334 1.00 88.50 172 GLN A O 1
ATOM 1320 N N . THR A 1 173 ? -0.004 -9.302 -5.284 1.00 90.31 173 THR A N 1
ATOM 1321 C CA . THR A 1 173 ? 0.770 -10.380 -5.925 1.00 90.31 173 THR A CA 1
ATOM 1322 C C . THR A 1 173 ? 0.518 -10.441 -7.433 1.00 90.31 173 THR A C 1
ATOM 1324 O O . THR A 1 173 ? 1.462 -10.549 -8.221 1.00 90.31 173 THR A O 1
ATOM 1327 N N . THR A 1 174 ? -0.746 -10.322 -7.841 1.00 90.62 174 THR A N 1
ATOM 1328 C CA . THR A 1 174 ? -1.160 -10.310 -9.252 1.00 90.62 174 THR A CA 1
ATOM 1329 C C . THR A 1 174 ? -0.583 -9.101 -9.981 1.00 90.62 174 THR A C 1
ATOM 1331 O O . THR A 1 174 ? 0.051 -9.261 -11.023 1.00 90.62 174 THR A O 1
ATOM 1334 N N . PHE A 1 175 ? -0.708 -7.910 -9.390 1.00 90.88 175 PHE A N 1
ATOM 1335 C CA . PHE A 1 175 ? -0.154 -6.669 -9.927 1.00 90.88 175 PHE A CA 1
ATOM 1336 C C . PHE A 1 175 ? 1.360 -6.792 -10.145 1.00 90.88 175 PHE A C 1
ATOM 1338 O O . PHE A 1 175 ? 1.856 -6.555 -11.244 1.00 90.88 175 PHE A O 1
ATOM 1345 N N . SER A 1 176 ? 2.098 -7.243 -9.124 1.00 92.94 176 SER A N 1
ATOM 1346 C CA . SER A 1 176 ? 3.550 -7.442 -9.213 1.00 92.94 176 SER A CA 1
ATOM 1347 C C . SER A 1 176 ? 3.933 -8.409 -10.337 1.00 92.94 176 SER A C 1
ATOM 1349 O O . SER A 1 176 ? 4.870 -8.154 -11.094 1.00 92.94 176 SER A O 1
ATOM 1351 N N . SER A 1 177 ? 3.174 -9.498 -10.488 1.00 94.31 177 SER A N 1
ATOM 1352 C CA . SER A 1 177 ? 3.415 -10.522 -11.510 1.00 94.31 177 SER A CA 1
ATOM 1353 C C . SER A 1 177 ? 3.150 -10.010 -12.927 1.00 94.31 177 SER A C 1
ATOM 1355 O O . SER A 1 177 ? 3.904 -10.340 -13.843 1.00 94.31 177 SER A O 1
ATOM 1357 N N . GLN A 1 178 ? 2.128 -9.171 -13.118 1.00 94.81 178 GLN A N 1
ATOM 1358 C CA . GLN A 1 178 ? 1.855 -8.520 -14.402 1.00 94.81 178 GLN A CA 1
ATOM 1359 C C . GLN A 1 178 ? 2.988 -7.568 -14.798 1.00 94.81 178 GLN A C 1
ATOM 1361 O O . GLN A 1 178 ? 3.490 -7.660 -15.916 1.00 94.81 178 GLN A O 1
ATOM 1366 N N . ILE A 1 179 ? 3.447 -6.716 -13.872 1.00 94.69 179 ILE A N 1
ATOM 1367 C CA . ILE A 1 179 ? 4.579 -5.806 -14.113 1.00 94.69 179 ILE A CA 1
ATOM 1368 C C . ILE A 1 179 ? 5.849 -6.588 -14.447 1.00 94.69 179 ILE A C 1
ATOM 1370 O O . ILE A 1 179 ? 6.527 -6.280 -15.424 1.00 94.69 179 ILE A O 1
ATOM 1374 N N . HIS A 1 180 ? 6.143 -7.639 -13.681 1.00 96.75 180 HIS A N 1
ATOM 1375 C CA . HIS A 1 180 ? 7.274 -8.517 -13.958 1.00 96.75 180 HIS A CA 1
ATOM 1376 C C . HIS A 1 180 ? 7.174 -9.151 -15.354 1.00 96.75 180 HIS A C 1
ATOM 1378 O O . HIS A 1 180 ? 8.142 -9.133 -16.106 1.00 96.75 180 HIS A O 1
ATOM 1384 N N . SER A 1 181 ? 5.992 -9.641 -15.737 1.00 96.38 181 SER A N 1
ATOM 1385 C CA . SER A 1 181 ? 5.768 -10.252 -17.054 1.00 96.38 181 SER A CA 1
ATOM 1386 C C . SER A 1 181 ? 5.961 -9.253 -18.199 1.00 96.38 181 SER A C 1
ATOM 1388 O O . SER A 1 181 ? 6.623 -9.583 -19.178 1.00 96.38 181 SER A O 1
ATOM 1390 N N . MET A 1 182 ? 5.449 -8.022 -18.066 1.00 95.62 182 MET A N 1
ATOM 1391 C CA . MET A 1 182 ? 5.655 -6.948 -19.051 1.00 95.62 182 MET A CA 1
ATOM 1392 C C . MET A 1 182 ? 7.144 -6.643 -19.260 1.00 95.62 182 MET A C 1
ATOM 1394 O O . MET A 1 182 ? 7.579 -6.441 -20.391 1.00 95.62 182 MET A O 1
ATOM 1398 N N . ILE A 1 183 ? 7.935 -6.649 -18.182 1.00 95.19 183 ILE A N 1
ATOM 1399 C CA . ILE A 1 183 ? 9.382 -6.406 -18.243 1.00 95.19 183 ILE A CA 1
ATOM 1400 C C . ILE A 1 183 ? 10.123 -7.582 -18.892 1.00 95.19 183 ILE A C 1
ATOM 1402 O O . ILE A 1 183 ? 10.987 -7.364 -19.735 1.00 95.19 183 ILE A O 1
ATOM 1406 N N . THR A 1 184 ? 9.793 -8.821 -18.522 1.00 95.06 184 THR A N 1
ATOM 1407 C CA . THR A 1 184 ? 10.515 -10.020 -18.982 1.00 95.06 184 THR A CA 1
ATOM 1408 C C . THR A 1 184 ? 10.199 -10.399 -20.428 1.00 95.06 184 THR A C 1
ATOM 1410 O O . THR A 1 184 ? 11.064 -10.918 -21.125 1.00 95.06 184 THR A O 1
ATOM 1413 N N . ILE A 1 185 ? 8.977 -10.138 -20.901 1.00 94.19 185 ILE A N 1
ATOM 1414 C CA . ILE A 1 185 ? 8.574 -10.418 -22.290 1.00 94.19 185 ILE A CA 1
ATOM 1415 C C . ILE A 1 185 ? 9.099 -9.338 -23.253 1.00 94.19 185 ILE A C 1
ATOM 1417 O O . ILE A 1 185 ? 9.210 -9.583 -24.455 1.00 94.19 185 ILE A O 1
ATOM 1421 N N . SER A 1 186 ? 9.437 -8.148 -22.745 1.00 91.56 186 SER A N 1
ATOM 1422 C CA . SER A 1 186 ? 9.950 -7.060 -23.576 1.00 91.56 186 SER A CA 1
ATOM 1423 C C . SER A 1 186 ? 11.288 -7.450 -24.230 1.00 91.56 186 SER A C 1
ATOM 1425 O O . SER A 1 186 ? 12.241 -7.776 -23.520 1.00 91.56 186 SER A O 1
ATOM 1427 N N . PRO A 1 187 ? 11.413 -7.379 -25.570 1.00 87.25 187 PRO A N 1
ATOM 1428 C CA . PRO A 1 187 ? 12.644 -7.750 -26.275 1.00 87.25 187 PRO A CA 1
ATOM 1429 C C . PRO A 1 187 ? 13.786 -6.748 -26.051 1.00 87.25 187 PRO A C 1
ATOM 1431 O O . PRO A 1 187 ? 14.950 -7.055 -26.298 1.00 87.25 187 PRO A O 1
ATOM 1434 N N . THR A 1 188 ? 13.458 -5.538 -25.597 1.00 88.75 188 THR A N 1
ATOM 1435 C CA . THR A 1 188 ? 14.400 -4.462 -25.282 1.00 88.75 188 THR A CA 1
ATOM 1436 C C . THR A 1 188 ? 14.153 -3.947 -23.865 1.00 88.75 188 THR A C 1
ATOM 1438 O O . THR A 1 188 ? 13.041 -4.102 -23.353 1.00 88.75 188 THR A O 1
ATOM 1441 N N . PRO A 1 189 ? 15.140 -3.292 -23.224 1.00 89.44 189 PRO A N 1
ATOM 1442 C CA . PRO A 1 189 ? 14.909 -2.626 -21.947 1.00 89.44 189 PRO A CA 1
ATOM 1443 C C . PRO A 1 189 ? 13.703 -1.682 -22.028 1.00 89.44 189 PRO A C 1
ATOM 1445 O O . PRO A 1 189 ? 13.635 -0.856 -22.937 1.00 89.44 189 PRO A O 1
ATOM 1448 N N . ILE A 1 190 ? 12.776 -1.798 -21.076 1.00 90.50 190 ILE A N 1
ATOM 1449 C CA . ILE A 1 190 ? 11.513 -1.049 -21.067 1.00 90.50 190 ILE A CA 1
ATOM 1450 C C . ILE A 1 190 ? 11.498 -0.000 -19.951 1.00 90.50 190 ILE A C 1
ATOM 1452 O O . ILE A 1 190 ? 11.870 -0.278 -18.810 1.00 90.50 190 ILE A O 1
ATOM 1456 N N . SER A 1 191 ? 11.081 1.223 -20.262 1.00 90.00 191 SER A N 1
ATOM 1457 C CA . SER A 1 191 ? 10.998 2.313 -19.287 1.00 90.00 191 SER A CA 1
ATOM 1458 C C . SER A 1 191 ? 9.766 2.192 -18.389 1.00 90.00 191 SER A C 1
ATOM 1460 O O . SER A 1 191 ? 8.734 1.631 -18.762 1.00 90.00 191 SER A O 1
ATOM 1462 N N . THR A 1 192 ? 9.819 2.816 -17.210 1.00 88.75 192 THR A N 1
ATOM 1463 C CA . THR A 1 192 ? 8.670 2.915 -16.292 1.00 88.75 192 THR A CA 1
ATOM 1464 C C . THR A 1 192 ? 7.429 3.502 -16.978 1.00 88.75 192 THR A C 1
ATOM 1466 O O . THR A 1 192 ? 6.303 3.068 -16.722 1.00 88.75 192 THR A O 1
ATOM 1469 N N . LYS A 1 193 ? 7.617 4.485 -17.873 1.00 87.44 193 LYS A N 1
ATOM 1470 C CA . LYS A 1 193 ? 6.527 5.114 -18.631 1.00 87.44 193 LYS A CA 1
ATOM 1471 C C . LYS A 1 193 ? 5.876 4.140 -19.606 1.00 87.44 193 LYS A C 1
ATOM 1473 O O . LYS A 1 193 ? 4.650 4.133 -19.712 1.00 87.44 193 LYS A O 1
ATOM 1478 N N . GLU A 1 194 ? 6.667 3.335 -20.307 1.00 91.12 194 GLU A N 1
ATOM 1479 C CA . GLU A 1 194 ? 6.154 2.321 -21.232 1.00 91.12 194 GLU A CA 1
ATOM 1480 C C . GLU A 1 194 ? 5.403 1.225 -20.479 1.00 91.12 194 GLU A C 1
ATOM 1482 O O . GLU A 1 194 ? 4.266 0.939 -20.846 1.00 91.12 194 GLU A O 1
ATOM 1487 N N . ILE A 1 195 ? 5.963 0.710 -19.375 1.00 92.69 195 ILE A N 1
ATOM 1488 C CA . ILE A 1 195 ? 5.281 -0.256 -18.495 1.00 92.69 195 ILE A CA 1
ATOM 1489 C C . ILE A 1 195 ? 3.928 0.306 -18.044 1.00 92.69 195 ILE A C 1
ATOM 1491 O O . ILE A 1 195 ? 2.894 -0.335 -18.203 1.00 92.69 195 ILE A O 1
ATOM 1495 N N . THR A 1 196 ? 3.916 1.539 -17.527 1.00 90.06 196 THR A N 1
ATOM 1496 C CA . THR A 1 196 ? 2.689 2.197 -17.051 1.00 90.06 196 THR A CA 1
ATOM 1497 C C . THR A 1 196 ? 1.667 2.368 -18.177 1.00 90.06 196 THR A C 1
ATOM 1499 O O . THR A 1 196 ? 0.483 2.106 -17.980 1.00 90.06 196 THR A O 1
ATOM 1502 N N . SER A 1 197 ? 2.110 2.769 -19.373 1.00 91.06 197 SER A N 1
ATOM 1503 C CA . SER A 1 197 ? 1.229 2.975 -20.531 1.00 91.06 197 SER A CA 1
ATOM 1504 C C . SER A 1 197 ? 0.624 1.660 -21.027 1.00 91.06 197 SER A C 1
ATOM 1506 O O . SER A 1 197 ? -0.573 1.602 -21.302 1.00 91.06 197 SER A O 1
ATOM 1508 N N . GLN A 1 198 ? 1.427 0.593 -21.094 1.00 93.06 198 GLN A N 1
ATOM 1509 C CA . GLN A 1 198 ? 0.952 -0.749 -21.435 1.00 93.06 198 GLN A CA 1
ATOM 1510 C C . GLN A 1 198 ? -0.055 -1.253 -20.402 1.00 93.06 198 GLN A C 1
ATOM 1512 O O . GLN A 1 198 ? -1.106 -1.766 -20.769 1.00 93.06 198 GLN A O 1
ATOM 1517 N N . PHE A 1 199 ? 0.230 -1.047 -19.118 1.00 91.62 199 PHE A N 1
ATOM 1518 C CA . PHE A 1 199 ? -0.637 -1.468 -18.028 1.00 91.62 199 PHE A CA 1
ATOM 1519 C C . PHE A 1 199 ? -1.987 -0.733 -18.018 1.00 91.62 199 PHE A C 1
ATOM 1521 O O . PHE A 1 199 ? -3.029 -1.368 -17.851 1.00 91.62 199 PHE A O 1
ATOM 1528 N N . ILE A 1 200 ? -1.978 0.586 -18.248 1.00 88.69 200 ILE A N 1
ATOM 1529 C CA . ILE A 1 200 ? -3.186 1.410 -18.419 1.00 88.69 200 ILE A CA 1
ATOM 1530 C C . ILE A 1 200 ? -4.011 0.927 -19.612 1.00 88.69 200 ILE A C 1
ATOM 1532 O O . ILE A 1 200 ? -5.225 0.778 -19.487 1.00 88.69 200 ILE A O 1
ATOM 1536 N N . SER A 1 201 ? -3.355 0.676 -20.749 1.00 91.06 201 SER A N 1
ATOM 1537 C CA . SER A 1 201 ? -4.007 0.209 -21.975 1.00 91.06 201 SER A CA 1
ATOM 1538 C C . SER A 1 201 ? -4.644 -1.170 -21.783 1.00 91.06 201 SER A C 1
ATOM 1540 O O . SER A 1 201 ? -5.827 -1.349 -22.063 1.00 91.06 201 SER A O 1
ATOM 1542 N N . PHE A 1 202 ? -3.897 -2.120 -21.211 1.00 89.69 202 PHE A N 1
ATOM 1543 C CA . PHE A 1 202 ? -4.356 -3.490 -20.972 1.00 89.69 202 PHE A CA 1
ATOM 1544 C C . PHE A 1 202 ? -5.617 -3.546 -20.098 1.00 89.69 202 PHE A C 1
ATOM 1546 O O . PHE A 1 202 ? -6.522 -4.325 -20.377 1.00 89.69 202 PHE A O 1
ATOM 1553 N N . HIS A 1 203 ? -5.705 -2.690 -19.076 1.00 86.75 203 HIS A N 1
ATOM 1554 C CA . HIS A 1 203 ? -6.865 -2.629 -18.181 1.00 86.75 203 HIS A CA 1
ATOM 1555 C C . HIS A 1 203 ? -7.903 -1.567 -18.577 1.00 86.75 203 HIS A C 1
ATOM 1557 O O . HIS A 1 203 ? -8.878 -1.379 -17.854 1.00 86.75 203 HIS A O 1
ATOM 1563 N N . SER A 1 204 ? -7.712 -0.862 -19.700 1.00 88.00 204 SER A N 1
ATOM 1564 C CA . SER A 1 204 ? -8.607 0.210 -20.167 1.00 88.00 204 SER A CA 1
ATOM 1565 C C . SER A 1 204 ? -8.916 1.263 -19.091 1.00 88.00 204 SER A C 1
ATOM 1567 O O . SER A 1 204 ? -10.070 1.632 -18.868 1.00 88.00 204 SER A O 1
ATOM 1569 N N . LEU A 1 205 ? -7.883 1.740 -18.388 1.00 82.94 205 LEU A N 1
ATOM 1570 C CA . LEU A 1 205 ? -8.087 2.589 -17.213 1.00 82.94 205 LEU A CA 1
ATOM 1571 C C . LEU A 1 205 ? -8.540 4.013 -17.556 1.00 82.94 205 LEU A C 1
ATOM 1573 O O . LEU A 1 205 ? -7.923 4.666 -18.408 1.00 82.94 205 LEU A O 1
ATOM 1577 N N . PRO A 1 206 ? -9.530 4.560 -16.828 1.00 78.25 206 PRO A N 1
ATOM 1578 C CA . PRO A 1 206 ? -9.946 5.945 -16.991 1.00 78.25 206 PRO A CA 1
ATOM 1579 C C . PRO A 1 206 ? -8.873 6.917 -16.479 1.00 78.25 206 PRO A C 1
ATOM 1581 O O . PRO A 1 206 ? -8.123 6.622 -15.547 1.00 78.25 206 PRO A O 1
ATOM 1584 N N . THR A 1 207 ? -8.837 8.124 -17.050 1.00 77.88 207 THR A N 1
ATOM 1585 C CA . THR A 1 207 ? -7.792 9.139 -16.806 1.00 77.88 207 THR A CA 1
ATOM 1586 C C . THR A 1 207 ? -7.557 9.460 -15.330 1.00 77.88 207 THR A C 1
ATOM 1588 O O . THR A 1 207 ? -6.414 9.635 -14.909 1.00 77.88 207 THR A O 1
ATOM 1591 N N . HIS A 1 208 ? -8.614 9.493 -14.514 1.00 71.88 208 HIS A N 1
ATOM 1592 C CA . HIS A 1 208 ? -8.499 9.795 -13.084 1.00 71.88 208 HIS A CA 1
ATOM 1593 C C . HIS A 1 208 ? -7.699 8.735 -12.297 1.00 71.88 208 HIS A C 1
ATOM 1595 O O . HIS A 1 208 ? -7.200 9.033 -11.215 1.00 71.88 208 HIS A O 1
ATOM 1601 N N . GLN A 1 209 ? -7.518 7.527 -12.846 1.00 71.94 209 GLN A N 1
ATOM 1602 C CA . GLN A 1 209 ? -6.745 6.439 -12.232 1.00 71.94 209 GLN A CA 1
ATOM 1603 C C . GLN A 1 209 ? -5.291 6.370 -12.712 1.00 71.94 209 GLN A C 1
ATOM 1605 O O . GLN A 1 209 ? -4.477 5.675 -12.103 1.00 71.94 209 GLN A O 1
ATOM 1610 N N . HIS A 1 210 ? -4.922 7.100 -13.772 1.00 79.19 210 HIS A N 1
ATOM 1611 C CA . HIS A 1 210 ? -3.579 7.010 -14.365 1.00 79.19 210 HIS A CA 1
ATOM 1612 C C . HIS A 1 210 ? -2.491 7.384 -13.364 1.00 79.19 210 HIS A C 1
ATOM 1614 O O . HIS A 1 210 ? -1.457 6.725 -13.273 1.00 79.19 210 HIS A O 1
ATOM 1620 N N . LEU A 1 211 ? -2.735 8.431 -12.583 1.00 74.62 211 LEU A N 1
ATOM 1621 C CA . LEU A 1 211 ? -1.769 8.959 -11.634 1.00 74.62 211 LEU A CA 1
ATOM 1622 C C . LEU A 1 211 ? -1.571 8.040 -10.407 1.00 74.62 211 LEU A C 1
ATOM 1624 O O . LEU A 1 211 ? -0.414 7.722 -10.115 1.00 74.62 211 LEU A O 1
ATOM 1628 N N . PRO A 1 212 ? -2.633 7.546 -9.733 1.00 72.25 212 PRO A N 1
ATOM 1629 C CA . PRO A 1 212 ? -2.513 6.486 -8.727 1.00 72.25 212 PRO A CA 1
ATOM 1630 C C . PRO A 1 212 ? -1.791 5.234 -9.237 1.00 72.25 212 PRO A C 1
ATOM 1632 O O . PRO A 1 212 ? -0.856 4.755 -8.596 1.00 72.25 212 PRO A O 1
ATOM 1635 N N . VAL A 1 213 ? -2.155 4.739 -10.425 1.00 81.69 213 VAL A N 1
ATOM 1636 C CA . VAL A 1 213 ? -1.534 3.536 -10.996 1.00 81.69 213 VAL A CA 1
ATOM 1637 C C . VAL A 1 213 ? -0.066 3.757 -11.332 1.00 81.69 213 VAL A C 1
ATOM 1639 O O . VAL A 1 213 ? 0.747 2.882 -11.057 1.00 81.69 213 VAL A O 1
ATOM 1642 N N . THR A 1 214 ? 0.308 4.932 -11.840 1.00 83.25 214 THR A N 1
ATOM 1643 C CA . THR A 1 214 ? 1.719 5.269 -12.084 1.00 83.25 214 THR A CA 1
ATOM 1644 C C . THR A 1 214 ? 2.546 5.148 -10.803 1.00 83.25 214 THR A C 1
ATOM 1646 O O . THR A 1 214 ? 3.631 4.570 -10.820 1.00 83.25 214 THR A O 1
ATOM 1649 N N . ALA A 1 215 ? 2.042 5.673 -9.681 1.00 78.69 215 ALA A N 1
ATOM 1650 C CA . ALA A 1 215 ? 2.725 5.568 -8.393 1.00 78.69 215 ALA A CA 1
ATOM 1651 C C . ALA A 1 215 ? 2.868 4.102 -7.9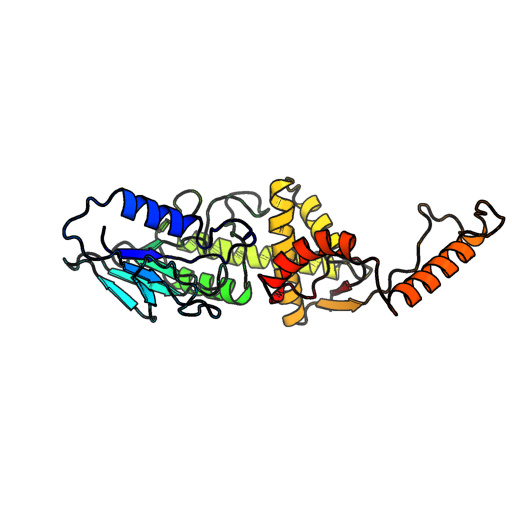51 1.00 78.69 215 ALA A C 1
ATOM 1653 O O . ALA A 1 215 ? 3.956 3.679 -7.564 1.00 78.69 215 ALA A O 1
ATOM 1654 N N . LEU A 1 216 ? 1.802 3.311 -8.091 1.00 84.00 216 LEU A N 1
ATOM 1655 C CA . LEU A 1 216 ? 1.807 1.897 -7.726 1.00 84.00 216 LEU A CA 1
ATOM 1656 C C . LEU A 1 216 ? 2.779 1.071 -8.589 1.00 84.00 216 LEU A C 1
ATOM 1658 O O . LEU A 1 216 ? 3.539 0.266 -8.051 1.00 84.00 216 LEU A O 1
ATOM 1662 N N . VAL A 1 217 ? 2.830 1.312 -9.905 1.00 89.38 217 VAL A N 1
ATOM 1663 C CA . VAL A 1 217 ? 3.798 0.677 -10.820 1.00 89.38 217 VAL A CA 1
ATOM 1664 C C . VAL A 1 217 ? 5.231 0.903 -10.342 1.00 89.38 217 VAL A C 1
ATOM 1666 O O . VAL A 1 217 ? 5.998 -0.056 -10.255 1.00 89.38 217 VAL A O 1
ATOM 1669 N N . LYS A 1 218 ? 5.590 2.140 -9.967 1.00 87.62 218 LYS A N 1
ATOM 1670 C CA . LYS A 1 218 ? 6.932 2.450 -9.445 1.00 87.62 218 LYS A CA 1
ATOM 1671 C C . LYS A 1 218 ? 7.272 1.616 -8.207 1.00 87.62 218 LYS A C 1
ATOM 1673 O O . LYS A 1 218 ? 8.380 1.093 -8.112 1.00 87.62 218 LYS A O 1
ATOM 1678 N N . MET A 1 219 ? 6.323 1.457 -7.284 1.00 86.25 219 MET A N 1
ATOM 1679 C CA . MET A 1 219 ? 6.526 0.681 -6.053 1.00 86.25 219 MET A CA 1
ATOM 1680 C C . MET A 1 219 ? 6.761 -0.793 -6.325 1.00 86.25 219 MET A C 1
ATOM 1682 O O . MET A 1 219 ? 7.667 -1.398 -5.748 1.00 86.25 219 MET A O 1
ATOM 1686 N N . HIS A 1 220 ? 5.999 -1.365 -7.252 1.00 91.75 220 HIS A N 1
ATOM 1687 C CA . HIS A 1 220 ? 6.204 -2.749 -7.660 1.00 91.75 220 HIS A CA 1
ATOM 1688 C C . HIS A 1 220 ? 7.535 -2.943 -8.389 1.00 91.75 220 HIS A C 1
ATOM 1690 O O . HIS A 1 220 ? 8.219 -3.923 -8.111 1.00 91.75 220 HIS A O 1
ATOM 1696 N N . ILE A 1 221 ? 7.960 -1.999 -9.231 1.00 91.81 221 ILE A N 1
ATOM 1697 C CA . ILE A 1 221 ? 9.276 -2.031 -9.888 1.00 91.81 221 ILE A CA 1
ATOM 1698 C C . ILE A 1 221 ? 10.414 -2.030 -8.859 1.00 91.81 221 ILE A C 1
ATOM 1700 O O . ILE A 1 221 ? 11.238 -2.940 -8.871 1.00 91.81 221 ILE A O 1
ATOM 1704 N N . LEU A 1 222 ? 10.439 -1.079 -7.920 1.00 88.19 222 LEU A N 1
ATOM 1705 C CA . LEU A 1 222 ? 11.470 -1.038 -6.871 1.00 88.19 222 LEU A CA 1
ATOM 1706 C C . LEU A 1 222 ? 11.482 -2.303 -6.024 1.00 88.19 222 LEU A C 1
ATOM 1708 O O . LEU A 1 222 ? 12.533 -2.820 -5.640 1.00 88.19 222 LEU A O 1
ATOM 1712 N N . ARG A 1 223 ? 10.293 -2.833 -5.733 1.00 89.75 223 ARG A N 1
ATOM 1713 C CA . ARG A 1 223 ? 10.173 -4.082 -4.999 1.00 89.75 223 ARG A CA 1
ATOM 1714 C C . ARG A 1 223 ? 10.770 -5.249 -5.784 1.00 89.75 223 ARG A C 1
ATOM 1716 O O . ARG A 1 223 ? 11.508 -6.036 -5.199 1.00 89.75 223 ARG A O 1
ATOM 1723 N N . LEU A 1 224 ? 10.482 -5.362 -7.077 1.00 93.56 224 LEU A N 1
ATOM 1724 C CA . LEU A 1 224 ? 11.051 -6.394 -7.946 1.00 93.56 224 LEU A CA 1
ATOM 1725 C C . LEU A 1 224 ? 12.576 -6.241 -8.083 1.00 93.56 224 LEU A C 1
ATOM 1727 O O . LEU A 1 224 ? 13.290 -7.244 -8.053 1.00 93.56 224 LEU A O 1
ATOM 1731 N N . GLU A 1 225 ? 13.080 -5.007 -8.171 1.00 89.38 225 GLU A N 1
ATOM 1732 C CA . GLU A 1 225 ? 14.516 -4.695 -8.211 1.00 89.38 225 GLU A CA 1
ATOM 1733 C C . GLU A 1 225 ? 15.215 -5.111 -6.911 1.00 89.38 225 GLU A C 1
ATOM 1735 O O . GLU A 1 225 ? 16.204 -5.838 -6.953 1.00 89.38 225 GLU A O 1
ATOM 1740 N N . SER A 1 226 ? 14.669 -4.741 -5.745 1.00 86.94 226 SER A N 1
ATOM 1741 C CA . SER A 1 226 ? 15.225 -5.151 -4.441 1.00 86.94 226 SER A CA 1
ATOM 1742 C C . SER A 1 226 ? 15.212 -6.672 -4.234 1.00 86.94 226 SER A C 1
ATOM 1744 O O . SER A 1 226 ? 16.036 -7.208 -3.498 1.00 86.94 226 SER A O 1
ATOM 1746 N N . GLN A 1 227 ? 14.316 -7.385 -4.925 1.00 90.06 227 GLN A N 1
ATOM 1747 C CA . GLN A 1 227 ? 14.267 -8.849 -4.981 1.00 90.06 227 GLN A CA 1
ATOM 1748 C C . GLN A 1 227 ? 15.187 -9.457 -6.051 1.00 90.06 227 GLN A C 1
ATOM 1750 O O . GLN A 1 227 ? 15.174 -10.672 -6.236 1.00 90.06 227 GLN A O 1
ATOM 1755 N N . SER A 1 228 ? 15.965 -8.646 -6.774 1.00 91.81 228 SER A N 1
ATOM 1756 C CA . SER A 1 228 ? 16.815 -9.077 -7.893 1.00 91.81 228 SER A CA 1
ATOM 1757 C C . SER A 1 228 ? 16.067 -9.793 -9.030 1.00 91.81 228 SER A C 1
ATOM 1759 O O . SER A 1 228 ? 16.684 -10.560 -9.767 1.00 91.81 228 SER A O 1
ATOM 1761 N N . LYS A 1 229 ? 14.754 -9.564 -9.181 1.00 93.19 229 LYS A N 1
ATOM 1762 C CA . LYS A 1 229 ? 13.940 -10.139 -10.272 1.00 93.19 229 LYS A CA 1
ATOM 1763 C C . LYS A 1 229 ? 14.054 -9.351 -11.572 1.00 93.19 229 LYS A C 1
ATOM 1765 O O . LYS A 1 229 ? 13.905 -9.904 -12.653 1.00 93.19 229 LYS A O 1
ATOM 1770 N N . ILE A 1 230 ? 14.321 -8.056 -11.453 1.00 93.62 230 ILE A N 1
ATOM 1771 C CA . ILE A 1 230 ? 14.588 -7.161 -12.577 1.00 93.62 230 ILE A CA 1
ATOM 1772 C C . ILE A 1 230 ? 15.874 -6.394 -12.302 1.00 93.62 230 ILE A C 1
ATOM 1774 O O . ILE A 1 230 ? 16.269 -6.219 -11.147 1.00 93.62 230 ILE A O 1
ATOM 1778 N N . VAL A 1 231 ? 16.519 -5.928 -13.366 1.00 87.81 231 VAL A N 1
ATOM 1779 C CA . VAL A 1 231 ? 17.760 -5.157 -13.279 1.00 87.81 231 VAL A CA 1
ATOM 1780 C C . VAL A 1 231 ? 17.584 -3.828 -13.995 1.00 87.81 231 VAL A C 1
ATOM 1782 O O . VAL A 1 231 ? 17.084 -3.772 -15.122 1.00 87.81 231 VAL A O 1
ATOM 1785 N N . ARG A 1 232 ? 18.029 -2.755 -13.341 1.00 87.31 232 ARG A N 1
ATOM 1786 C CA . ARG A 1 232 ? 18.063 -1.414 -13.916 1.00 87.31 232 ARG A CA 1
ATOM 1787 C C . ARG A 1 232 ? 19.147 -1.303 -14.983 1.00 87.31 232 ARG A C 1
ATOM 1789 O O . ARG A 1 232 ? 20.285 -1.731 -14.787 1.00 87.31 232 ARG A O 1
ATOM 1796 N N . ARG A 1 233 ? 18.803 -0.691 -16.113 1.00 82.25 233 ARG A N 1
ATOM 1797 C CA . ARG A 1 233 ? 19.704 -0.386 -17.225 1.00 82.25 233 ARG A CA 1
ATOM 1798 C C . ARG A 1 233 ? 19.581 1.088 -17.577 1.00 82.25 233 ARG A C 1
ATOM 1800 O O . ARG A 1 233 ? 18.493 1.559 -17.897 1.00 82.25 233 ARG A O 1
ATOM 1807 N N . ASN A 1 234 ? 20.709 1.788 -17.566 1.00 74.62 234 ASN A N 1
ATOM 1808 C CA . ASN A 1 234 ? 20.786 3.115 -18.162 1.00 74.62 234 ASN A CA 1
ATOM 1809 C C . ASN A 1 234 ? 20.889 2.934 -19.670 1.00 74.62 234 ASN A C 1
ATOM 1811 O O . ASN A 1 234 ? 21.888 2.417 -20.173 1.00 74.62 234 ASN A O 1
ATOM 1815 N N . VAL A 1 235 ? 19.834 3.318 -20.375 1.00 65.88 235 VAL A N 1
ATOM 1816 C CA . VAL A 1 235 ? 19.822 3.330 -21.830 1.00 65.88 235 VAL A CA 1
ATOM 1817 C C . VAL A 1 235 ? 20.015 4.781 -22.218 1.00 65.88 235 VAL A C 1
ATOM 1819 O O . VAL A 1 235 ? 19.103 5.593 -22.084 1.00 65.88 235 VAL A O 1
ATOM 1822 N N . ALA A 1 236 ? 21.221 5.128 -22.673 1.00 56.12 236 ALA A N 1
ATOM 1823 C CA . ALA A 1 236 ? 21.392 6.383 -23.386 1.00 56.12 236 ALA A CA 1
ATOM 1824 C C . ALA A 1 236 ? 20.392 6.342 -24.544 1.00 56.12 236 ALA A C 1
ATOM 1826 O O . ALA A 1 236 ? 20.459 5.429 -25.374 1.00 56.12 236 ALA A O 1
ATOM 1827 N N . LYS A 1 237 ? 19.420 7.263 -24.574 1.00 50.88 237 LYS A N 1
ATOM 1828 C CA . LYS A 1 237 ? 18.567 7.388 -25.755 1.00 50.88 237 LYS A CA 1
ATOM 1829 C C . LYS A 1 237 ? 19.503 7.510 -26.944 1.00 50.88 237 LYS A C 1
ATOM 1831 O O . LYS A 1 237 ? 20.37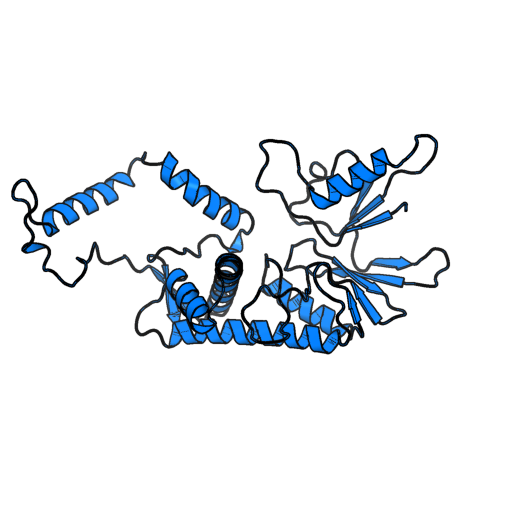2 8.378 -26.928 1.00 50.88 237 LYS A O 1
ATOM 1836 N N . SER A 1 238 ? 19.335 6.645 -27.948 1.00 48.12 238 SER A N 1
ATOM 1837 C CA . SER A 1 238 ? 19.971 6.906 -29.230 1.00 48.12 238 SER A CA 1
ATOM 1838 C C . SER A 1 238 ? 19.494 8.287 -29.634 1.00 48.12 238 SER A C 1
ATOM 1840 O O . SER A 1 238 ? 18.287 8.526 -29.762 1.00 48.12 238 SER A O 1
ATOM 1842 N N . ASP A 1 239 ? 20.450 9.186 -29.715 1.00 42.75 239 ASP A N 1
ATOM 1843 C CA . ASP A 1 239 ? 20.305 10.524 -30.214 1.00 42.75 239 ASP A CA 1
ATOM 1844 C C . ASP A 1 239 ? 19.278 10.586 -31.351 1.00 42.75 239 ASP A C 1
ATOM 1846 O O . ASP A 1 239 ? 19.351 9.811 -32.299 1.00 42.75 239 ASP A O 1
ATOM 1850 N N . THR A 1 240 ? 18.277 11.451 -31.172 1.00 46.12 240 THR A N 1
ATOM 1851 C CA . THR A 1 240 ? 17.175 11.791 -32.090 1.00 46.12 240 THR A CA 1
ATOM 1852 C C . THR A 1 240 ? 17.029 10.870 -33.307 1.00 46.12 240 THR A C 1
ATOM 1854 O O . THR A 1 240 ? 17.639 11.100 -34.348 1.00 46.12 240 THR A O 1
ATOM 1857 N N . GLN A 1 241 ? 16.164 9.858 -33.221 1.00 51.16 241 GLN A N 1
ATOM 1858 C CA . GLN A 1 241 ? 15.684 9.204 -34.437 1.00 51.16 241 GLN A CA 1
ATOM 1859 C C . GLN A 1 241 ? 14.688 10.138 -35.127 1.00 51.16 241 GLN A C 1
ATOM 1861 O O . GLN A 1 241 ? 13.792 10.701 -34.492 1.00 51.16 241 GLN A O 1
ATOM 1866 N N . THR A 1 242 ? 14.852 10.325 -36.430 1.00 47.12 242 THR A N 1
ATOM 1867 C CA . THR A 1 242 ? 13.852 10.982 -37.270 1.00 47.12 242 THR A CA 1
ATOM 1868 C C . THR A 1 242 ? 12.537 10.204 -37.174 1.00 47.12 242 THR A C 1
ATOM 1870 O O . THR A 1 242 ? 12.505 8.973 -37.269 1.00 47.12 242 THR A O 1
ATOM 1873 N N . ALA A 1 243 ? 11.422 10.906 -36.977 1.00 42.94 243 ALA A N 1
ATOM 1874 C CA . ALA A 1 243 ? 10.114 10.270 -37.064 1.00 42.94 243 ALA A CA 1
ATOM 1875 C C . ALA A 1 243 ? 9.951 9.657 -38.470 1.00 42.94 243 ALA A C 1
ATOM 1877 O O . ALA A 1 243 ? 10.094 10.357 -39.471 1.00 42.94 243 ALA A O 1
ATOM 1878 N N . GLY A 1 244 ? 9.688 8.349 -38.545 1.00 56.91 244 GLY A N 1
ATOM 1879 C CA . GLY A 1 244 ? 9.446 7.644 -39.810 1.00 56.91 244 GLY A CA 1
ATOM 1880 C C . GLY A 1 244 ? 10.684 7.113 -40.547 1.00 56.91 244 GLY A C 1
ATOM 1881 O O . GLY A 1 244 ? 10.567 6.786 -41.723 1.00 56.91 244 GLY A O 1
ATOM 1882 N N . GLY A 1 245 ? 11.854 7.011 -39.900 1.00 55.53 245 GLY A N 1
ATOM 1883 C CA . GLY A 1 245 ? 13.029 6.345 -40.489 1.00 55.53 245 GLY A CA 1
ATOM 1884 C C . GLY A 1 245 ? 13.718 7.125 -41.615 1.00 55.53 245 GLY A C 1
ATOM 1885 O O . GLY A 1 245 ? 14.428 6.539 -42.430 1.00 55.53 245 GLY A O 1
ATOM 1886 N N . MET A 1 246 ? 13.513 8.444 -41.686 1.00 58.41 246 MET A N 1
ATOM 1887 C CA . MET A 1 246 ? 14.206 9.289 -42.661 1.00 58.41 246 MET A CA 1
ATOM 1888 C C . MET A 1 246 ? 15.695 9.399 -42.330 1.00 58.41 246 MET A C 1
ATOM 1890 O O . MET A 1 246 ? 16.068 9.672 -41.198 1.00 58.41 246 MET A O 1
ATOM 1894 N N . ASP A 1 247 ? 16.560 9.253 -43.321 1.00 65.06 247 ASP A N 1
ATOM 1895 C CA . ASP A 1 247 ? 18.002 9.406 -43.136 1.00 65.06 247 ASP A CA 1
ATOM 1896 C C . ASP A 1 247 ? 18.357 10.876 -42.798 1.00 65.06 247 ASP A C 1
ATOM 1898 O O . ASP A 1 247 ? 18.204 11.749 -43.660 1.00 65.06 247 ASP A O 1
ATOM 1902 N N . PRO A 1 248 ? 18.815 11.190 -41.568 1.00 60.62 248 PRO A N 1
ATOM 1903 C CA . PRO A 1 248 ? 19.073 12.566 -41.138 1.00 60.62 248 PRO A CA 1
ATOM 1904 C C . PRO A 1 248 ? 20.218 13.236 -41.910 1.00 60.62 248 PRO A C 1
ATOM 1906 O O . PRO A 1 248 ? 20.284 14.464 -41.943 1.00 60.62 248 PRO A O 1
ATOM 1909 N N . THR A 1 249 ? 21.068 12.463 -42.595 1.00 66.62 249 THR A N 1
ATOM 1910 C CA . THR A 1 249 ? 22.119 13.001 -43.476 1.00 66.62 249 THR A CA 1
ATOM 1911 C C . THR A 1 249 ? 21.564 13.585 -44.778 1.00 66.62 249 THR A C 1
ATOM 1913 O O . THR A 1 249 ? 22.242 14.352 -45.459 1.00 66.62 249 THR A O 1
ATOM 1916 N N . LYS A 1 250 ? 20.312 13.254 -45.124 1.00 71.56 250 LYS A N 1
ATOM 1917 C CA . LYS A 1 250 ? 19.651 13.664 -46.375 1.00 71.56 250 LYS A CA 1
ATOM 1918 C C . LYS A 1 250 ? 18.659 14.808 -46.201 1.00 71.56 250 LYS A C 1
ATOM 1920 O O . LYS A 1 250 ? 18.132 15.312 -47.189 1.00 71.56 250 LYS A O 1
ATOM 1925 N N . ILE A 1 251 ? 18.396 15.227 -44.965 1.00 68.19 251 ILE A N 1
ATOM 1926 C CA . ILE A 1 251 ? 17.488 16.333 -44.667 1.00 68.19 251 ILE A CA 1
ATOM 1927 C C . ILE A 1 251 ? 18.338 17.587 -44.472 1.00 68.19 251 ILE A C 1
ATOM 1929 O O . ILE A 1 251 ? 19.094 17.667 -43.509 1.00 68.19 251 ILE A O 1
ATOM 1933 N N . ILE A 1 252 ? 18.231 18.553 -45.383 1.00 68.94 252 ILE A N 1
ATOM 1934 C CA . ILE A 1 252 ? 18.991 19.808 -45.331 1.00 68.94 252 ILE A CA 1
ATOM 1935 C C . ILE A 1 252 ? 18.077 20.913 -44.796 1.00 68.94 252 ILE A C 1
ATOM 1937 O O . ILE A 1 252 ? 17.036 21.202 -45.385 1.00 68.94 252 ILE A O 1
ATOM 1941 N N . GLY A 1 253 ? 18.455 21.510 -43.666 1.00 60.34 253 GLY A N 1
ATOM 1942 C CA . GLY A 1 253 ? 17.732 22.624 -43.055 1.00 60.34 253 GLY A CA 1
ATOM 1943 C C . GLY A 1 253 ? 18.053 23.982 -43.702 1.00 60.34 253 GLY A C 1
ATOM 1944 O O . GLY A 1 253 ? 18.962 24.087 -44.535 1.00 60.34 253 GLY A O 1
ATOM 1945 N N . PRO A 1 254 ? 17.344 25.059 -43.309 1.00 47.97 254 PRO A N 1
ATOM 1946 C CA . PRO A 1 254 ? 17.676 26.419 -43.728 1.00 47.97 254 PRO A CA 1
ATOM 1947 C C . PRO A 1 254 ? 19.134 26.741 -43.366 1.00 47.97 254 PRO A C 1
ATOM 1949 O O . PRO A 1 254 ? 19.530 26.596 -42.213 1.00 47.97 254 PRO A O 1
ATOM 1952 N N . GLY A 1 255 ? 19.942 27.141 -44.353 1.00 61.41 255 GLY A N 1
ATOM 1953 C CA . GLY A 1 255 ? 21.381 27.389 -44.169 1.00 61.41 255 GLY A CA 1
ATOM 1954 C C . GLY A 1 255 ? 22.314 26.251 -44.611 1.00 61.41 255 GLY A C 1
ATOM 1955 O O . GLY A 1 255 ? 23.523 26.373 -44.444 1.00 61.41 255 GLY A O 1
ATOM 1956 N N . GLY A 1 256 ? 21.796 25.167 -45.205 1.00 72.38 256 GLY A N 1
ATOM 1957 C CA . GLY A 1 256 ? 22.616 24.169 -45.912 1.00 72.38 256 GLY A CA 1
ATOM 1958 C C . GLY A 1 256 ? 23.251 23.085 -45.033 1.00 72.38 256 GLY A C 1
ATOM 1959 O O . GLY A 1 256 ? 23.983 22.237 -45.541 1.00 72.38 256 GLY A O 1
ATOM 1960 N N . LEU A 1 257 ? 22.967 23.079 -43.728 1.00 69.38 257 LEU A N 1
ATOM 1961 C CA . LEU A 1 257 ? 23.399 22.020 -42.817 1.00 69.38 257 LEU A CA 1
ATOM 1962 C C . LEU A 1 257 ? 22.430 20.836 -42.861 1.00 69.38 257 LEU A C 1
ATOM 1964 O O . LEU A 1 257 ? 21.210 21.007 -42.887 1.00 69.38 257 LEU A O 1
ATOM 1968 N N . THR A 1 258 ? 22.991 19.632 -42.84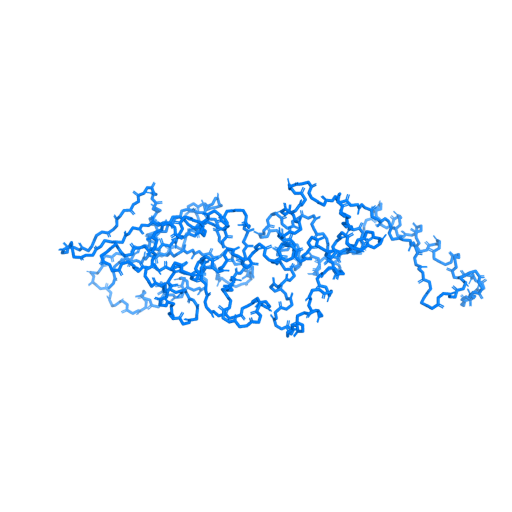5 1.00 77.31 258 THR A N 1
ATOM 1969 C CA . THR A 1 258 ? 22.234 18.388 -42.731 1.00 77.31 258 THR A CA 1
ATOM 1970 C C . THR A 1 258 ? 21.714 18.211 -41.301 1.00 77.31 258 THR A C 1
ATOM 1972 O O . THR A 1 258 ? 22.328 18.684 -40.339 1.00 77.31 258 THR A O 1
ATOM 1975 N N . MET A 1 259 ? 20.569 17.549 -41.134 1.00 63.31 259 MET A N 1
ATOM 1976 C CA . MET A 1 259 ? 19.945 17.367 -39.821 1.00 63.31 259 MET A CA 1
ATOM 1977 C C . MET A 1 259 ? 20.830 16.569 -38.862 1.00 63.31 259 MET A C 1
ATOM 1979 O O . MET A 1 259 ? 20.791 16.849 -37.673 1.00 63.31 259 MET A O 1
ATOM 1983 N N . ASP A 1 260 ? 21.672 15.646 -39.337 1.00 66.50 260 ASP A N 1
ATOM 1984 C CA . ASP A 1 260 ? 22.672 14.967 -38.496 1.00 66.50 260 ASP A CA 1
ATOM 1985 C C . ASP A 1 260 ? 23.710 15.946 -37.923 1.00 66.50 260 ASP A C 1
ATOM 1987 O O . ASP A 1 260 ? 24.033 15.864 -36.741 1.00 66.50 260 ASP A O 1
ATOM 1991 N N . LYS A 1 261 ? 24.170 16.930 -38.710 1.00 70.19 261 LYS A N 1
ATOM 1992 C CA . LYS A 1 261 ? 25.075 17.984 -38.228 1.00 70.19 261 LYS A CA 1
ATOM 1993 C C . LYS A 1 261 ? 24.374 18.906 -37.242 1.00 70.19 261 LYS A C 1
ATOM 1995 O O . LYS A 1 261 ? 24.950 19.246 -36.213 1.00 70.19 261 LYS A O 1
ATOM 2000 N N . ILE A 1 262 ? 23.125 19.280 -37.523 1.00 64.44 262 ILE A N 1
ATOM 2001 C CA . ILE A 1 262 ? 22.307 20.085 -36.607 1.00 64.44 262 ILE A CA 1
ATOM 2002 C C . ILE A 1 262 ? 22.092 19.323 -35.292 1.00 64.44 262 ILE A C 1
ATOM 2004 O O . ILE A 1 262 ? 22.308 19.887 -34.223 1.00 64.44 262 ILE A O 1
ATOM 2008 N N . PHE A 1 263 ? 21.745 18.034 -35.343 1.00 60.03 263 PHE A N 1
ATOM 2009 C CA . PHE A 1 263 ? 21.595 17.195 -34.154 1.00 60.03 263 PHE A CA 1
ATOM 2010 C C . PHE A 1 263 ? 22.912 17.009 -33.406 1.00 60.03 263 PHE A C 1
ATOM 2012 O O . PHE A 1 263 ? 22.913 17.154 -32.189 1.00 60.03 263 PHE A O 1
ATOM 2019 N N . GLY A 1 264 ? 24.027 16.792 -34.106 1.00 63.16 264 GLY A N 1
ATOM 2020 C CA . GLY A 1 264 ? 25.360 16.730 -33.509 1.00 63.16 264 GLY A CA 1
ATOM 2021 C C . GLY A 1 264 ? 25.731 18.022 -32.776 1.00 63.16 264 GLY A C 1
ATOM 2022 O O . GLY A 1 264 ? 26.242 17.982 -31.658 1.00 63.16 264 GLY A O 1
ATOM 2023 N N . HIS A 1 265 ? 25.398 19.184 -33.345 1.00 62.00 265 HIS A N 1
ATOM 2024 C CA . HIS A 1 265 ? 25.574 20.473 -32.673 1.00 62.00 265 HIS A CA 1
ATOM 2025 C C . HIS A 1 265 ? 24.633 20.649 -31.476 1.00 62.00 265 HIS A C 1
ATOM 2027 O O . HIS A 1 265 ? 25.086 21.100 -30.430 1.00 62.00 265 HIS A O 1
ATOM 2033 N N . VAL A 1 266 ? 23.362 20.248 -31.575 1.00 53.91 266 VAL A N 1
ATOM 2034 C CA . VAL A 1 266 ? 22.401 20.285 -30.456 1.00 53.91 266 VAL A CA 1
ATOM 2035 C C . VAL A 1 266 ? 22.809 19.329 -29.332 1.00 53.91 266 VAL A C 1
ATOM 2037 O O . VAL A 1 266 ? 22.617 19.643 -28.164 1.00 53.91 266 VAL A O 1
ATOM 2040 N N . GLN A 1 267 ? 23.392 18.175 -29.649 1.00 52.28 267 GLN A N 1
ATOM 2041 C CA . GLN A 1 267 ? 23.909 17.214 -28.671 1.00 52.28 267 GLN A CA 1
ATOM 2042 C C . GLN A 1 267 ? 25.140 17.737 -27.956 1.00 52.28 267 GLN A C 1
ATOM 2044 O O . GLN A 1 267 ? 25.219 17.629 -26.737 1.00 52.28 267 GLN A O 1
ATOM 2049 N N . ASN A 1 268 ? 26.080 18.319 -28.703 1.00 55.81 268 ASN A N 1
ATOM 2050 C CA . ASN A 1 268 ? 27.259 18.949 -28.124 1.00 55.81 268 ASN A CA 1
ATOM 2051 C C . ASN A 1 268 ? 26.867 20.170 -27.283 1.00 55.81 268 ASN A C 1
ATOM 2053 O O . ASN A 1 268 ? 27.356 20.292 -26.168 1.00 55.81 268 ASN A O 1
ATOM 2057 N N . SER A 1 269 ? 25.916 20.989 -27.753 1.00 50.59 269 SER A N 1
ATOM 2058 C CA . SER A 1 269 ? 25.319 22.081 -26.974 1.00 50.59 269 SER A CA 1
ATOM 2059 C C . SER A 1 269 ? 24.700 21.547 -25.692 1.00 50.59 269 SER A C 1
ATOM 2061 O O . SER A 1 269 ? 25.122 21.958 -24.631 1.00 50.59 269 SER A O 1
ATOM 2063 N N . ARG A 1 270 ? 23.812 20.543 -25.752 1.00 45.31 270 ARG A N 1
ATOM 2064 C CA . ARG A 1 270 ? 23.194 19.941 -24.557 1.00 45.31 270 ARG A CA 1
ATOM 2065 C C . ARG A 1 270 ? 24.215 19.361 -23.590 1.00 45.31 270 ARG A C 1
ATOM 2067 O O . ARG A 1 270 ? 24.031 19.478 -22.389 1.00 45.31 270 ARG A O 1
ATOM 2074 N N . ARG A 1 271 ? 25.268 18.717 -24.096 1.00 49.38 271 ARG A N 1
ATOM 2075 C CA . ARG A 1 271 ? 26.366 18.180 -23.282 1.00 49.38 271 ARG A CA 1
ATOM 2076 C C . ARG A 1 271 ? 27.105 19.305 -22.548 1.00 49.38 271 ARG A C 1
ATOM 2078 O O . ARG A 1 271 ? 27.442 19.119 -21.387 1.00 49.38 271 ARG A O 1
ATOM 2085 N N . SER A 1 272 ? 27.274 20.459 -23.194 1.00 45.69 272 SER A N 1
ATOM 2086 C CA . SER A 1 272 ? 27.841 21.681 -22.609 1.00 45.69 272 SER A CA 1
ATOM 2087 C C . SER A 1 272 ? 26.851 22.479 -21.742 1.00 45.69 272 SER A C 1
ATOM 2089 O O . SER A 1 272 ? 27.278 23.096 -20.774 1.00 45.69 272 SER A O 1
ATOM 2091 N N . ASP A 1 273 ? 25.541 22.410 -22.001 1.00 41.25 273 ASP A N 1
ATOM 2092 C CA . ASP A 1 273 ? 24.476 23.047 -21.203 1.00 41.25 273 ASP A CA 1
ATOM 2093 C C . ASP A 1 273 ? 24.380 22.420 -19.795 1.00 41.25 273 ASP A C 1
ATOM 2095 O O . ASP A 1 273 ? 23.884 23.040 -18.854 1.00 41.25 273 ASP A O 1
ATOM 2099 N N . TRP A 1 274 ? 24.884 21.191 -19.626 1.00 43.25 274 TRP A N 1
ATOM 2100 C CA . TRP A 1 274 ? 25.041 20.528 -18.327 1.00 43.25 274 TRP A CA 1
ATOM 2101 C C . TRP A 1 274 ? 26.350 20.888 -17.597 1.00 43.25 274 TRP A C 1
ATOM 2103 O O . TRP A 1 274 ? 26.485 20.550 -16.423 1.00 43.25 274 TRP A O 1
ATOM 2113 N N . GLU A 1 275 ? 27.280 21.607 -18.236 1.00 44.88 275 GLU A N 1
ATOM 2114 C CA . GLU A 1 275 ? 28.537 22.094 -17.634 1.00 44.88 275 GLU A CA 1
ATOM 2115 C C . GLU A 1 275 ? 28.470 23.562 -17.160 1.00 44.88 275 GLU A C 1
ATOM 2117 O O . GLU A 1 275 ? 29.477 24.153 -16.777 1.00 44.88 275 GLU A O 1
ATOM 2122 N N . GLY A 1 276 ? 27.274 24.145 -17.076 1.00 51.53 276 GLY A N 1
ATOM 2123 C CA . GLY A 1 276 ? 27.054 25.464 -16.479 1.00 51.53 276 GLY A CA 1
ATOM 2124 C C . GLY A 1 276 ? 25.667 25.989 -16.831 1.00 51.53 276 GLY A C 1
ATOM 2125 O O . GLY A 1 276 ? 25.472 26.546 -17.903 1.00 51.53 276 GLY A O 1
ATOM 2126 N N . LEU A 1 277 ? 24.696 25.761 -15.946 1.00 44.22 277 LEU A N 1
ATOM 2127 C CA . LEU A 1 277 ? 23.271 26.091 -16.128 1.00 44.22 277 LEU A CA 1
ATOM 2128 C C . LEU A 1 277 ? 23.056 27.625 -16.239 1.00 44.22 277 LEU A C 1
ATOM 2130 O O . LEU A 1 277 ? 23.843 28.382 -15.682 1.00 44.22 277 LEU A O 1
ATOM 2134 N N . GLU A 1 278 ? 22.052 28.154 -16.961 1.00 51.25 278 GLU A N 1
ATOM 2135 C CA . GLU A 1 278 ? 20.616 28.042 -16.647 1.00 51.25 278 GLU A CA 1
ATOM 2136 C C . GLU A 1 278 ? 19.654 27.958 -17.859 1.00 51.25 278 GLU A C 1
ATOM 2138 O O . GLU A 1 278 ? 19.395 28.924 -18.571 1.00 51.25 278 GLU A O 1
ATOM 2143 N N . GLU A 1 279 ? 18.969 26.813 -17.950 1.00 47.94 279 GLU A N 1
ATOM 2144 C CA . GLU A 1 279 ? 17.575 26.668 -18.401 1.00 47.94 279 GLU A CA 1
ATOM 2145 C C . GLU A 1 279 ? 16.772 26.062 -17.230 1.00 47.94 279 GLU A C 1
ATOM 2147 O O . GLU A 1 279 ? 16.162 24.993 -17.313 1.00 47.94 279 GLU A O 1
ATOM 2152 N N . GLY A 1 280 ? 16.913 26.694 -16.060 1.00 54.31 280 GLY A N 1
ATOM 2153 C CA . GLY A 1 280 ? 16.490 26.152 -14.769 1.00 54.31 280 GLY A CA 1
ATOM 2154 C C . GLY A 1 280 ? 14.982 26.226 -14.580 1.00 54.31 280 GLY A C 1
ATOM 2155 O O . GLY A 1 280 ? 14.309 25.209 -14.468 1.00 54.31 280 GLY A O 1
ATOM 2156 N N . GLU A 1 281 ? 14.406 27.418 -14.656 1.00 49.81 281 GLU A N 1
ATOM 2157 C CA . GLU A 1 281 ? 13.136 27.729 -13.987 1.00 49.81 281 GLU A CA 1
ATOM 2158 C C . GLU A 1 281 ? 11.883 27.037 -14.570 1.00 49.81 281 GLU A C 1
ATOM 2160 O O . GLU A 1 281 ? 10.920 26.756 -13.853 1.00 49.81 281 GLU A O 1
ATOM 2165 N N . ARG A 1 282 ? 11.871 26.695 -15.866 1.00 43.59 282 ARG A N 1
ATOM 2166 C CA . ARG A 1 282 ? 10.709 26.048 -16.519 1.00 43.59 282 ARG A CA 1
ATOM 2167 C C . ARG A 1 282 ? 10.704 24.525 -16.401 1.00 43.59 282 ARG A C 1
ATOM 2169 O O . ARG A 1 282 ? 9.644 23.925 -16.212 1.00 43.59 282 ARG A O 1
ATOM 2176 N N . LYS A 1 283 ? 11.878 23.895 -16.468 1.00 48.81 283 LYS A N 1
ATOM 2177 C CA . LYS A 1 283 ? 12.044 22.480 -16.106 1.00 48.81 283 LYS A CA 1
ATOM 2178 C C . LYS A 1 283 ? 11.893 22.312 -14.597 1.00 48.81 283 LYS A C 1
ATOM 2180 O O . LYS A 1 283 ? 11.311 21.319 -14.171 1.00 48.81 283 LYS A O 1
ATOM 2185 N N . GLU A 1 284 ? 12.307 23.307 -13.814 1.00 49.50 284 GLU A N 1
ATOM 2186 C CA . GLU A 1 284 ? 12.137 23.360 -12.366 1.00 49.50 284 GLU A CA 1
ATOM 2187 C C . GLU A 1 284 ? 10.675 23.225 -11.965 1.00 49.50 284 GLU A C 1
ATOM 2189 O O . GLU A 1 284 ? 10.420 22.397 -11.124 1.00 49.50 284 GLU A O 1
ATOM 2194 N N . ALA A 1 285 ? 9.697 23.910 -12.567 1.00 43.31 285 ALA A N 1
ATOM 2195 C CA . ALA A 1 285 ? 8.297 23.840 -12.109 1.00 43.31 285 ALA A CA 1
ATOM 2196 C C . ALA A 1 285 ? 7.636 22.447 -12.272 1.00 43.31 285 ALA A C 1
ATOM 2198 O O . ALA A 1 285 ? 7.004 21.933 -11.347 1.00 43.31 285 ALA A O 1
ATOM 2199 N N . ILE A 1 286 ? 7.811 21.789 -13.425 1.00 44.41 286 ILE A N 1
ATOM 2200 C CA . ILE A 1 286 ? 7.259 20.441 -13.681 1.00 44.41 286 ILE A CA 1
ATOM 2201 C C . ILE A 1 286 ? 8.090 19.367 -12.970 1.00 44.41 286 ILE A C 1
ATOM 2203 O O . ILE A 1 286 ? 7.544 18.404 -12.425 1.00 44.41 286 ILE A O 1
ATOM 2207 N N . SER A 1 287 ? 9.412 19.537 -12.950 1.00 45.41 287 SER A N 1
ATOM 2208 C CA . SER A 1 287 ? 10.314 18.678 -12.192 1.00 45.41 287 SER A CA 1
ATOM 2209 C C . SER A 1 287 ? 10.144 18.899 -10.690 1.00 45.41 287 SER A C 1
ATOM 2211 O O . SER A 1 287 ? 10.340 17.971 -9.939 1.00 45.41 287 SER A O 1
ATOM 2213 N N . ARG A 1 288 ? 9.697 20.062 -10.215 1.00 43.09 288 ARG A N 1
ATOM 2214 C CA . ARG A 1 288 ? 9.368 20.365 -8.814 1.00 43.09 288 ARG A CA 1
ATOM 2215 C C . ARG A 1 288 ? 8.056 19.722 -8.414 1.00 43.09 288 ARG A C 1
ATOM 2217 O O . ARG A 1 288 ? 8.047 19.099 -7.381 1.00 43.09 288 ARG A O 1
ATOM 2224 N N . LEU A 1 289 ? 7.015 19.708 -9.244 1.00 42.62 289 LEU A N 1
ATOM 2225 C CA . LEU A 1 289 ? 5.801 18.929 -8.943 1.00 42.62 289 LEU A CA 1
ATOM 2226 C C . LEU A 1 289 ? 6.057 17.408 -8.930 1.00 42.62 289 LEU A C 1
ATOM 2228 O O . LEU A 1 289 ? 5.487 16.679 -8.118 1.00 42.62 289 LEU A O 1
ATOM 2232 N N . LYS A 1 290 ? 6.942 16.913 -9.810 1.00 41.75 290 LYS A N 1
ATOM 2233 C CA . LYS A 1 290 ? 7.400 15.513 -9.782 1.00 41.75 290 LYS A CA 1
ATOM 2234 C C . LYS A 1 290 ? 8.325 15.230 -8.597 1.00 41.75 290 LYS A C 1
ATOM 2236 O O . LYS A 1 290 ? 8.111 14.236 -7.920 1.00 41.75 290 LYS A O 1
ATOM 2241 N N . ARG A 1 291 ? 9.288 16.111 -8.313 1.00 43.53 291 ARG A N 1
ATOM 2242 C CA . ARG A 1 291 ? 10.246 16.013 -7.203 1.00 43.53 291 ARG A CA 1
ATOM 2243 C C . ARG A 1 291 ? 9.608 16.274 -5.854 1.00 43.53 291 ARG A C 1
ATOM 2245 O O . ARG A 1 291 ? 10.071 15.659 -4.929 1.00 43.53 291 ARG A O 1
ATOM 2252 N N . GLU A 1 292 ? 8.569 17.090 -5.719 1.00 41.88 292 GLU A N 1
ATOM 2253 C CA . GLU A 1 292 ? 7.809 17.280 -4.474 1.00 41.88 292 GLU A CA 1
ATOM 2254 C C . GLU A 1 292 ? 7.040 15.997 -4.158 1.00 41.88 292 GLU A C 1
ATOM 2256 O O . GLU A 1 292 ? 7.045 15.523 -3.031 1.00 41.88 292 GLU A O 1
ATOM 2261 N N . ARG A 1 293 ? 6.469 15.338 -5.173 1.00 40.12 293 ARG A N 1
ATOM 2262 C CA . ARG A 1 293 ? 5.810 14.040 -4.988 1.00 40.12 293 ARG A CA 1
ATOM 2263 C C . ARG A 1 293 ? 6.792 12.872 -4.806 1.00 40.12 293 ARG A C 1
ATOM 2265 O O . ARG A 1 293 ? 6.489 11.939 -4.072 1.00 40.12 293 ARG A O 1
ATOM 2272 N N . GLU A 1 294 ? 7.958 12.922 -5.450 1.00 41.50 294 GLU A N 1
ATOM 2273 C CA . GLU A 1 294 ? 9.076 11.979 -5.265 1.00 41.50 294 GLU A CA 1
ATOM 2274 C C . GLU A 1 294 ? 9.951 12.306 -4.038 1.00 41.50 294 GLU A C 1
ATOM 2276 O O . GLU A 1 294 ? 10.729 11.458 -3.614 1.00 41.50 294 GLU A O 1
ATOM 2281 N N . SER A 1 295 ? 9.837 13.504 -3.449 1.00 38.72 295 SER A N 1
ATOM 2282 C CA . SER A 1 295 ? 10.505 13.905 -2.201 1.00 38.72 295 SER A CA 1
ATOM 2283 C C . SER A 1 295 ? 9.631 13.651 -0.989 1.00 38.72 295 SER A C 1
ATOM 2285 O O . SER A 1 295 ? 10.177 13.404 0.075 1.00 38.72 295 SER A O 1
ATOM 2287 N N . LEU A 1 296 ? 8.303 13.682 -1.140 1.00 41.09 296 LEU A N 1
ATOM 2288 C CA . LEU A 1 296 ? 7.377 13.223 -0.104 1.00 41.09 296 LEU A CA 1
ATOM 2289 C C . LEU A 1 296 ? 7.539 11.724 0.174 1.00 41.09 296 LEU A C 1
ATOM 2291 O O . LEU A 1 296 ? 7.401 11.296 1.314 1.00 41.09 296 LEU A O 1
ATOM 2295 N N . LEU A 1 297 ? 7.856 10.935 -0.859 1.00 49.53 297 LEU A N 1
ATOM 2296 C CA . LEU A 1 297 ? 8.116 9.499 -0.761 1.00 49.53 297 LEU A CA 1
ATOM 2297 C C . LEU A 1 297 ? 9.536 9.219 -1.225 1.00 49.53 297 LEU A C 1
ATOM 2299 O O . LEU A 1 297 ? 9.756 8.888 -2.388 1.00 49.53 297 LEU A O 1
ATOM 2303 N N . GLU A 1 298 ? 10.496 9.345 -0.309 1.00 46.16 298 GLU A N 1
ATOM 2304 C CA . GLU A 1 298 ? 11.937 9.205 -0.563 1.00 46.16 298 GLU A CA 1
ATOM 2305 C C . GLU A 1 298 ? 12.303 7.951 -1.380 1.00 46.16 298 GLU A C 1
ATOM 2307 O O . GLU A 1 298 ? 13.249 7.969 -2.165 1.00 46.16 298 GLU A O 1
ATOM 2312 N N . MET A 1 299 ? 11.500 6.886 -1.298 1.00 43.19 299 MET A N 1
ATOM 2313 C CA . MET A 1 299 ? 11.685 5.675 -2.098 1.00 43.19 299 MET A CA 1
ATOM 2314 C C . MET A 1 299 ? 11.377 5.810 -3.592 1.00 43.19 299 MET A C 1
ATOM 2316 O O . MET A 1 299 ? 11.914 5.040 -4.376 1.00 43.19 299 MET A O 1
ATOM 2320 N N . HIS A 1 300 ? 10.578 6.780 -4.038 1.00 50.56 300 HIS A N 1
ATOM 2321 C CA . HIS A 1 300 ? 10.336 7.015 -5.468 1.00 50.56 300 HIS A CA 1
ATOM 2322 C C . HIS A 1 300 ? 11.519 7.723 -6.152 1.00 50.56 300 HIS A C 1
ATOM 2324 O O . HIS A 1 300 ? 11.591 7.749 -7.387 1.00 50.56 300 HIS A O 1
ATOM 2330 N N . ARG A 1 301 ? 12.449 8.290 -5.368 1.00 49.56 301 ARG A N 1
ATOM 2331 C CA . ARG A 1 301 ? 13.634 8.997 -5.856 1.00 49.56 301 ARG A CA 1
ATOM 2332 C C . ARG A 1 301 ? 14.515 8.027 -6.656 1.00 49.56 301 ARG A C 1
ATOM 2334 O O . ARG A 1 301 ? 15.084 7.083 -6.119 1.00 49.56 301 ARG A O 1
ATOM 2341 N N . GLY A 1 302 ? 14.621 8.258 -7.966 1.00 50.16 302 GLY A N 1
ATOM 2342 C CA . GLY A 1 302 ? 15.441 7.449 -8.877 1.00 50.16 302 GLY A CA 1
ATOM 2343 C C . GLY A 1 302 ? 14.683 6.418 -9.722 1.00 50.16 302 GLY A C 1
ATOM 2344 O O . GLY A 1 302 ? 15.325 5.714 -10.501 1.00 50.16 302 GLY A O 1
ATOM 2345 N N . VAL A 1 303 ? 13.348 6.340 -9.624 1.00 57.41 303 VAL A N 1
ATOM 2346 C CA . VAL A 1 303 ? 12.508 5.660 -10.628 1.00 57.41 303 VAL A CA 1
ATOM 2347 C C . VAL A 1 303 ? 11.987 6.703 -11.604 1.00 57.41 303 VAL A C 1
ATOM 2349 O O . VAL A 1 303 ? 10.884 7.241 -11.446 1.00 57.41 303 VAL A O 1
ATOM 2352 N N . ASP A 1 304 ? 12.806 7.019 -12.604 1.00 61.97 304 ASP A N 1
ATOM 2353 C CA . ASP A 1 304 ? 12.433 8.010 -13.603 1.00 61.97 304 ASP A CA 1
ATOM 2354 C C . ASP A 1 304 ? 11.329 7.467 -14.537 1.00 61.97 304 ASP A C 1
ATOM 2356 O O . ASP A 1 304 ? 11.267 6.280 -14.875 1.00 61.97 304 ASP A O 1
ATOM 2360 N N . LEU A 1 305 ? 10.412 8.358 -14.917 1.00 57.78 305 LEU A N 1
ATOM 2361 C CA . LEU A 1 305 ? 9.450 8.155 -16.005 1.00 57.78 305 LEU A CA 1
ATOM 2362 C C . LEU A 1 305 ? 10.038 8.581 -17.364 1.00 57.78 305 LEU A C 1
ATOM 2364 O O . LEU A 1 305 ? 9.370 8.466 -18.393 1.00 57.78 305 LEU A O 1
ATOM 2368 N N . GLY A 1 306 ? 11.248 9.133 -17.379 1.00 54.97 306 GLY A N 1
ATOM 2369 C CA . GLY A 1 306 ? 12.055 9.328 -18.571 1.00 54.97 306 GLY A CA 1
ATOM 2370 C C . GLY A 1 306 ? 12.430 8.002 -19.234 1.00 54.97 306 GLY A C 1
ATOM 2371 O O . GLY A 1 306 ? 12.405 6.937 -18.626 1.00 54.97 306 GLY A O 1
ATOM 2372 N N . GLY A 1 307 ? 12.775 8.071 -20.519 1.00 58.50 307 GLY A N 1
ATOM 2373 C CA . GLY A 1 307 ? 13.236 6.907 -21.289 1.00 58.50 307 GLY A CA 1
ATOM 2374 C C . GLY A 1 307 ? 14.727 6.604 -21.114 1.00 58.50 307 GLY A C 1
ATOM 2375 O O . GLY A 1 307 ? 15.291 5.925 -21.959 1.00 58.50 307 GLY A O 1
ATOM 2376 N N . GLU A 1 308 ? 15.373 7.187 -20.103 1.00 61.88 308 GLU A N 1
ATOM 2377 C CA . GLU A 1 308 ? 16.813 7.042 -19.835 1.00 61.88 308 GLU A CA 1
ATOM 2378 C C . GLU A 1 308 ? 17.095 5.887 -18.861 1.00 61.88 308 GLU A C 1
ATOM 2380 O O . GLU A 1 308 ? 18.158 5.266 -18.910 1.00 61.88 308 GLU A O 1
ATOM 2385 N N . VAL A 1 309 ? 16.113 5.555 -18.014 1.00 75.44 309 VAL A N 1
ATOM 2386 C CA . VAL A 1 309 ? 16.154 4.420 -17.089 1.00 75.44 309 VAL A CA 1
ATOM 2387 C C . VAL A 1 309 ? 15.148 3.368 -17.546 1.00 75.44 309 VAL A C 1
ATOM 2389 O O . VAL A 1 309 ? 13.936 3.598 -17.544 1.00 75.44 309 VAL A O 1
ATOM 2392 N N . CYS A 1 310 ? 15.661 2.194 -17.903 1.00 83.88 310 CYS A N 1
ATOM 2393 C CA . CYS A 1 310 ? 14.866 1.056 -18.345 1.00 83.88 310 CYS A CA 1
ATOM 2394 C C . CYS A 1 310 ? 15.131 -0.191 -17.494 1.00 83.88 310 CYS A C 1
ATOM 2396 O O . CYS A 1 310 ? 16.126 -0.289 -16.775 1.00 83.88 310 CYS A O 1
ATOM 2398 N N . TRP A 1 311 ? 14.238 -1.168 -17.611 1.00 87.25 311 TRP A N 1
ATOM 2399 C CA . TRP A 1 311 ? 14.242 -2.410 -16.850 1.00 87.25 311 TRP A CA 1
ATOM 2400 C C . TRP A 1 311 ? 14.326 -3.606 -17.786 1.00 87.25 311 TRP A C 1
ATOM 2402 O O . TRP A 1 311 ? 13.722 -3.609 -18.859 1.00 87.25 311 TRP A O 1
ATOM 2412 N N . VAL A 1 312 ? 15.072 -4.621 -17.363 1.00 88.69 312 VAL A N 1
ATOM 2413 C CA . VAL A 1 312 ? 15.129 -5.929 -18.023 1.00 88.69 312 VAL A CA 1
ATOM 2414 C C . VAL A 1 312 ? 14.848 -7.027 -17.007 1.00 88.69 312 VAL A C 1
ATOM 2416 O O . VAL A 1 312 ? 15.230 -6.899 -15.838 1.00 88.69 312 VAL A O 1
ATOM 2419 N N . GLY A 1 313 ? 14.182 -8.091 -17.456 1.00 85.00 313 GLY A N 1
ATOM 2420 C CA . GLY A 1 313 ? 14.036 -9.315 -16.673 1.00 85.00 313 GLY A CA 1
ATOM 2421 C C . GLY A 1 313 ? 15.400 -9.959 -16.428 1.00 85.00 313 GLY A C 1
ATOM 2422 O O . GLY A 1 313 ? 16.329 -9.772 -17.223 1.00 85.00 313 GLY A O 1
ATOM 2423 N N . LYS A 1 314 ? 15.530 -10.669 -15.309 1.00 77.31 314 LYS A N 1
ATOM 2424 C CA . LYS A 1 314 ? 16.714 -11.470 -14.996 1.00 77.31 314 LYS A CA 1
ATOM 2425 C C . LYS A 1 314 ? 16.492 -12.940 -15.331 1.00 77.31 314 LYS A C 1
ATOM 2427 O O . LYS A 1 314 ? 15.373 -13.431 -15.069 1.00 77.31 314 LYS A O 1
#

Secondary structure (DSSP, 8-state):
--EEE-------S--SS--TTHHHHHHHHHHHHHS-SSS-PPPEEEEPPPTT--TTSS-TT-EEEE--SS-EEE-TTSS-EEEEEE-TTSSTT-EEEEETTTTEEEEETTSB-S--S--TTT--B-S--S-HHHHHHHHHHHHTT--SEEEESSSS-BSSHHHHHHHHHHHHHHHHHHHHHHHHH-SS-EEHHHHHHHHHHHTT--HHHHHHHHHHHHHHHHHHHHTTSEEEEE-PPPS-PPTTS--GGG-BPTTS-BHHHHHHHHHHHHHHHTSS---HHHHHHHHHHHHHHHHHSGGGTT--SSTTEEEEE-

Foldseek 3Di:
DQEAEDQDAAQDPDPPDDDDPVPNVVVQVVVVVVDDDPDDDAREYEWADAPPDDVVSPDPRYNYDHDDPQDWDADPVRPWIWGWAQQAWLGNGGIWTATLVQLEIAREQLWEQPDLDLDPPRAIDGDQTLAPVSSLVSLVVSLVSQRQWYRYNYDDIDRRRNVNSVSNNVVLVVLLVLLLCVQAVDPDFAALLRSLVVVCVVSVPDPVNSVVSSSSSLNSVLVCVVVVQKDKDFDDPPQDDDPPRDDQQPDADPPGDGNVVVSVVVVVVVVVCVVDDDVDDPCVVVVVVVVVVCVSRVSSPPRDNDPRMGMHGD

pLDDT: mean 71.41, std 18.79, range [29.91, 96.75]

Sequence (314 aa):
IHTFLLTHWHEGVMSTAGGHHSGAGHILRFMDEMSTPLNKPPIQVLKLPRKTDTPSEAPSSSNVHFLTPPNKIQTPNKDATLRIIPAPGHSSDHACFYLEEEDILISGDAISSTPYTPTSTNTPTHTIIEDLNAYLKSLKTLEQLVPRLVMPGHGDLILDGMQYISSALGSQTTFSSQIHSMITISPTPISTKEITSQFISFHSLPTHQHLPVTALVKMHILRLESQSKIVRRNVAKSDTQTAGGMDPTKIIGPGGLTMDKIFGHVQNSRRSDWEGLEEGERKEAISRLKRERESLLEMHRGVDLGGEVCWVGK

InterPro domains:
  IPR001279 Metallo-beta-lactamase [PF00753] (77-154)
  IPR036866 Ribonuclease Z/Hydroxyacylglutathione hydrolase-like [G3DSA:3.60.15.10] (1-159)
  IPR036866 Ribonuclease Z/Hydroxyacylglutathione hydrolase-like [SSF56281] (59-166)
  IPR050662 Secondary metabolite biosynthesis-associated thioesterase [PTHR23131] (2-238)